Protein AF-A0A0C9QMF9-F1 (afdb_monomer_lite)

Sequence (243 aa):
EKERERLSEDICLDLKIKSSPFNRWWIQPDQTIKVGVHVEVPLVDENIVNTVTLHVKRSENLDPVQKSAYMYLQRSSNSISDSTKPTIDYEFSNNCAGRLRLERCENNFWSVDITVTDDNSGLKRVASQPNGVHSKREFIAGTKNAVHFLYTSTCCYTKVEVTATDVVGNTHSRTIDVTAWDNLSTGEIVAIVLGSLFLLLIIILLILLCIHCIRKRRSADISYSQRYGSRGGPSSRAEGTNF

Foldseek 3Di:
DDDDDDDDPPPPQPWPWDDPPDDDDDADPPDDDDDDTDGDDDQDQAWDKDKDKDWADDPPPDDIDIDIAIDIDHHPPDPQDDPDAKDKDKDKPAFCPPQQDPVRQVVAKIKMKIKIADQGQAWADKAKVVGAKDWPDHDDQRDRDITIIMGMDTSPDQKMWMWTAHPNGHIDIDIGGSNPPDPDDPVRVCCVVVVVVVVVVVVVVVVVVVVVVVVVVVVVPPPPPPPDDDDDDDDDDDDDDDD

pLDDT: mean 75.11, std 19.44, range [29.64, 97.12]

Structure (mmCIF, N/CA/C/O backbone):
data_AF-A0A0C9QMF9-F1
#
_entry.id   AF-A0A0C9QMF9-F1
#
loop_
_atom_site.group_PDB
_atom_site.id
_atom_site.type_symbol
_atom_site.label_atom_id
_atom_site.label_alt_id
_atom_site.label_comp_id
_atom_site.label_asym_id
_atom_site.label_entity_id
_atom_site.label_seq_id
_atom_site.pdbx_PDB_ins_code
_atom_site.Cartn_x
_atom_site.Cartn_y
_atom_site.Cartn_z
_atom_site.occupancy
_atom_site.B_iso_or_equiv
_atom_site.auth_seq_id
_atom_site.auth_comp_id
_atom_site.auth_asym_id
_atom_site.auth_atom_id
_atom_site.pdbx_PDB_model_num
ATOM 1 N N . GLU A 1 1 ? 7.693 31.721 -45.915 1.00 41.06 1 GLU A N 1
ATOM 2 C CA . GLU A 1 1 ? 7.341 30.549 -46.740 1.00 41.06 1 GLU A CA 1
ATOM 3 C C . GLU A 1 1 ? 8.543 29.616 -46.883 1.00 41.06 1 GLU A C 1
ATOM 5 O O . GLU A 1 1 ? 9.315 29.746 -47.819 1.00 41.06 1 GLU A O 1
ATOM 10 N N . LYS A 1 2 ? 8.757 28.739 -45.896 1.00 37.34 2 LYS A N 1
ATOM 11 C CA . LYS A 1 2 ? 9.050 27.316 -46.116 1.00 37.34 2 LYS A CA 1
ATOM 12 C C . LYS A 1 2 ? 9.078 26.608 -44.768 1.00 37.34 2 LYS A C 1
ATOM 14 O O . LYS A 1 2 ? 10.023 26.690 -43.994 1.00 37.34 2 LYS A O 1
ATOM 19 N N . GLU A 1 3 ? 7.934 26.009 -44.507 1.00 36.91 3 GLU A N 1
ATOM 20 C CA . GLU A 1 3 ? 7.682 24.952 -43.549 1.00 36.91 3 GLU A CA 1
ATOM 21 C C . GLU A 1 3 ? 8.562 23.721 -43.853 1.00 36.91 3 GLU A C 1
ATOM 23 O O . GLU A 1 3 ? 8.950 23.501 -45.003 1.00 36.91 3 GLU A O 1
ATOM 28 N N . ARG A 1 4 ? 8.714 22.894 -42.813 1.00 36.56 4 ARG A N 1
ATOM 29 C CA . ARG A 1 4 ? 8.860 21.428 -42.805 1.00 36.56 4 ARG A CA 1
ATOM 30 C C . ARG A 1 4 ? 10.230 20.757 -42.711 1.00 36.56 4 ARG A C 1
ATOM 32 O O . ARG A 1 4 ? 11.045 20.742 -43.625 1.00 36.56 4 ARG A O 1
ATOM 39 N N . GLU A 1 5 ? 10.276 20.021 -41.598 1.00 39.38 5 GLU A N 1
ATOM 40 C CA . GLU A 1 5 ? 10.630 18.605 -41.486 1.00 39.38 5 GLU A CA 1
ATOM 41 C C . GLU A 1 5 ? 12.120 18.279 -41.415 1.00 39.38 5 GLU A C 1
ATOM 43 O O . GLU A 1 5 ? 12.807 18.053 -42.409 1.00 39.38 5 GLU A O 1
ATOM 48 N N . ARG A 1 6 ? 12.582 18.081 -40.176 1.00 32.19 6 ARG A N 1
ATOM 49 C CA . ARG A 1 6 ? 13.458 16.947 -39.900 1.00 32.19 6 ARG A CA 1
ATOM 50 C C . ARG A 1 6 ? 13.181 16.362 -38.514 1.00 32.19 6 ARG A C 1
ATOM 52 O O . ARG A 1 6 ? 13.633 16.883 -37.506 1.00 32.19 6 ARG A O 1
ATOM 59 N N . LEU A 1 7 ? 12.332 15.335 -38.561 1.00 33.34 7 LEU A N 1
ATOM 60 C CA . LEU A 1 7 ? 12.290 14.114 -37.755 1.00 33.34 7 LEU A CA 1
ATOM 61 C C . LEU A 1 7 ? 12.702 14.214 -36.280 1.00 33.34 7 LEU A C 1
ATOM 63 O O . LEU A 1 7 ? 13.880 14.261 -35.947 1.00 33.34 7 LEU A O 1
ATOM 67 N N . SER A 1 8 ? 11.685 14.091 -35.421 1.00 31.75 8 SER A N 1
ATOM 68 C CA . SER A 1 8 ? 11.791 13.355 -34.160 1.00 31.75 8 SER A CA 1
ATOM 69 C C . SER A 1 8 ? 12.426 11.998 -34.469 1.00 31.75 8 SER A C 1
ATOM 71 O O . SER A 1 8 ? 11.825 11.190 -35.180 1.00 31.75 8 SER A O 1
ATOM 73 N N . GLU A 1 9 ? 13.660 11.771 -34.025 1.00 33.47 9 GLU A N 1
ATOM 74 C CA . GLU A 1 9 ? 14.218 10.425 -33.947 1.00 33.47 9 GLU A CA 1
ATOM 75 C C . GLU A 1 9 ? 13.414 9.676 -32.884 1.00 33.47 9 GLU A C 1
ATOM 77 O O . GLU A 1 9 ? 13.704 9.743 -31.692 1.00 33.47 9 GLU A O 1
ATOM 82 N N . ASP A 1 10 ? 12.359 8.988 -33.315 1.00 29.64 10 ASP A N 1
ATOM 83 C CA . ASP A 1 10 ? 11.724 7.970 -32.493 1.00 29.64 10 ASP A CA 1
ATOM 84 C C . ASP A 1 10 ? 12.783 6.895 -32.227 1.00 29.64 10 ASP A C 1
ATOM 86 O O . ASP A 1 10 ? 13.128 6.100 -33.106 1.00 29.64 10 ASP A O 1
ATOM 90 N N . ILE A 1 11 ? 13.342 6.902 -31.014 1.00 33.03 11 ILE A N 1
ATOM 91 C CA . ILE A 1 11 ? 14.247 5.867 -30.518 1.00 33.03 11 ILE A CA 1
ATOM 92 C C . ILE A 1 11 ? 13.460 4.553 -30.521 1.00 33.03 11 ILE A C 1
ATOM 94 O O . ILE A 1 11 ? 12.738 4.221 -29.580 1.00 33.03 11 ILE A O 1
ATOM 98 N N . CYS A 1 12 ? 13.576 3.802 -31.615 1.00 29.92 12 CYS A N 1
ATOM 99 C CA . CYS A 1 12 ? 13.041 2.455 -31.724 1.00 29.92 12 CYS A CA 1
ATOM 100 C C . CYS A 1 12 ? 13.855 1.543 -30.807 1.00 29.92 12 CYS A C 1
ATOM 102 O O . CYS A 1 12 ? 14.927 1.055 -31.161 1.00 29.92 12 CYS A O 1
ATOM 104 N N . LEU A 1 13 ? 13.339 1.324 -29.601 1.00 34.12 13 LEU A N 1
ATOM 105 C CA . LEU A 1 13 ? 13.822 0.282 -28.707 1.00 34.12 13 LEU A CA 1
ATOM 106 C C . LEU A 1 13 ? 13.515 -1.079 -29.342 1.00 34.12 13 LEU A C 1
ATOM 108 O O . LEU A 1 13 ? 12.370 -1.530 -29.343 1.00 34.12 13 LEU A O 1
ATOM 112 N N . ASP A 1 14 ? 14.545 -1.724 -29.889 1.00 33.81 14 ASP A N 1
ATOM 113 C CA . ASP A 1 14 ? 14.453 -3.071 -30.455 1.00 33.81 14 ASP A CA 1
ATOM 114 C C . ASP A 1 14 ? 14.332 -4.099 -29.314 1.00 33.81 14 ASP A C 1
ATOM 116 O O . ASP A 1 14 ? 15.307 -4.645 -28.794 1.00 33.81 14 ASP A O 1
ATOM 120 N N . LEU A 1 15 ? 13.100 -4.302 -28.845 1.00 35.62 15 LEU A N 1
ATOM 121 C CA . LEU A 1 15 ? 12.759 -5.251 -27.789 1.00 35.62 15 LEU A CA 1
ATOM 122 C C . LEU A 1 15 ? 12.806 -6.681 -28.342 1.00 35.62 15 LEU A C 1
ATOM 124 O O . LEU A 1 15 ? 11.811 -7.216 -28.836 1.00 35.62 15 LEU A O 1
ATOM 128 N N . LYS A 1 16 ? 13.956 -7.347 -28.214 1.00 34.66 16 LYS A N 1
ATOM 129 C CA . LYS A 1 16 ? 14.078 -8.776 -28.538 1.00 34.66 16 LYS A CA 1
ATOM 130 C C . LYS A 1 16 ? 13.426 -9.642 -27.464 1.00 34.66 16 LYS A C 1
ATOM 132 O O . LYS A 1 16 ? 14.061 -10.088 -26.512 1.00 34.66 16 LYS A O 1
ATOM 137 N N . ILE A 1 17 ? 12.142 -9.935 -27.650 1.00 39.78 17 ILE A N 1
ATOM 138 C CA . ILE A 1 17 ? 11.412 -10.899 -26.824 1.00 39.78 17 ILE A CA 1
ATOM 139 C C . ILE A 1 17 ? 11.848 -12.318 -27.219 1.00 39.78 17 ILE A C 1
ATOM 141 O O . ILE A 1 17 ? 11.353 -12.897 -28.186 1.00 39.78 17 ILE A O 1
ATOM 145 N N . LYS A 1 18 ? 12.767 -12.920 -26.456 1.00 39.72 18 LYS A N 1
ATOM 146 C CA . LYS A 1 18 ? 13.049 -14.363 -26.550 1.00 39.72 18 LYS A CA 1
ATOM 147 C C . LYS A 1 18 ? 11.958 -15.143 -25.817 1.00 39.72 18 LYS A C 1
ATOM 149 O O . LYS A 1 18 ? 12.080 -15.427 -24.630 1.00 39.72 18 LYS A O 1
ATOM 154 N N . SER A 1 19 ? 10.892 -15.509 -26.524 1.00 44.94 19 SER A N 1
ATOM 155 C CA . SER A 1 19 ? 10.015 -16.595 -26.068 1.00 44.94 19 SER A CA 1
ATOM 156 C C . SER A 1 19 ? 10.595 -17.933 -26.535 1.00 44.94 19 SER A C 1
ATOM 158 O O . SER A 1 19 ? 11.040 -18.039 -27.679 1.00 44.94 19 SER A O 1
ATOM 160 N N . SER A 1 20 ? 10.635 -18.942 -25.659 1.00 45.62 20 SER A N 1
ATOM 161 C CA . SER A 1 20 ? 11.026 -20.299 -26.061 1.00 45.62 20 SER A CA 1
ATOM 162 C C . SER A 1 20 ? 10.079 -20.780 -27.175 1.00 45.62 20 SER A C 1
ATOM 164 O O . SER A 1 20 ? 8.865 -20.778 -26.950 1.00 45.62 20 SER A O 1
ATOM 166 N N . PRO A 1 21 ? 10.580 -21.181 -28.358 1.00 44.09 21 PRO A N 1
ATOM 167 C CA . PRO A 1 21 ? 9.758 -21.343 -29.560 1.00 44.09 21 PRO A CA 1
ATOM 168 C C . PRO A 1 21 ? 8.750 -22.511 -29.552 1.00 44.09 21 PRO A C 1
ATOM 170 O O . PRO A 1 21 ? 8.128 -22.759 -30.580 1.00 44.09 21 PRO A O 1
ATOM 173 N N . PHE A 1 22 ? 8.536 -23.226 -28.437 1.00 42.91 2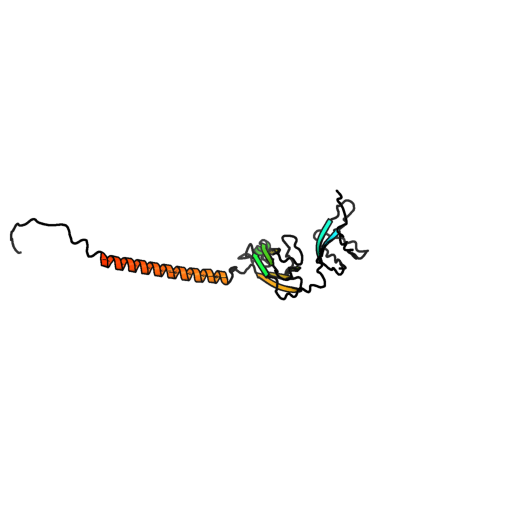2 PHE A N 1
ATOM 174 C CA . PHE A 1 22 ? 7.809 -24.507 -28.469 1.00 42.91 22 PHE A CA 1
ATOM 175 C C . PHE A 1 22 ? 6.763 -24.784 -27.380 1.00 42.91 22 PHE A C 1
ATOM 177 O O . PHE A 1 22 ? 6.203 -25.878 -27.375 1.00 42.91 22 PHE A O 1
ATOM 184 N N . ASN A 1 23 ? 6.393 -23.833 -26.518 1.00 52.09 23 ASN A N 1
ATOM 185 C CA . ASN A 1 23 ? 5.366 -24.116 -25.504 1.00 52.09 23 ASN A CA 1
ATOM 186 C C . ASN A 1 23 ? 4.000 -23.534 -25.892 1.00 52.09 23 ASN A C 1
ATOM 188 O O . ASN A 1 23 ? 3.725 -22.354 -25.682 1.00 52.09 23 ASN A O 1
ATOM 192 N N . ARG A 1 24 ? 3.117 -24.386 -26.434 1.00 58.69 24 ARG A N 1
ATOM 193 C CA . ARG A 1 24 ? 1.669 -24.132 -26.432 1.00 58.69 24 ARG A CA 1
ATOM 194 C C . ARG A 1 24 ? 1.145 -24.388 -25.021 1.00 58.69 24 ARG A C 1
ATOM 196 O O . ARG A 1 24 ? 1.248 -25.504 -24.521 1.00 58.69 24 ARG A O 1
ATOM 203 N N . TRP A 1 25 ? 0.595 -23.356 -24.393 1.00 62.97 25 TRP A N 1
ATOM 204 C CA . TRP A 1 25 ? 0.030 -23.444 -23.049 1.00 62.97 25 TRP A CA 1
ATOM 205 C C . TRP A 1 25 ? -1.487 -23.596 -23.135 1.00 62.97 25 TRP A C 1
ATOM 207 O O . TRP A 1 25 ? -2.160 -22.769 -23.749 1.00 62.97 25 TRP A O 1
ATOM 217 N N . TRP A 1 26 ? -2.017 -24.642 -22.506 1.00 66.44 26 TRP A N 1
ATOM 218 C CA . TRP A 1 26 ? -3.452 -24.800 -22.286 1.00 66.44 26 TRP A CA 1
ATOM 219 C C . TRP A 1 26 ? -3.782 -24.240 -20.904 1.00 66.44 26 TRP A C 1
ATOM 221 O O . TRP A 1 26 ? -3.332 -24.781 -19.898 1.00 66.44 26 TRP A O 1
ATOM 231 N N . ILE A 1 27 ? -4.516 -23.128 -20.868 1.00 68.94 27 ILE A N 1
ATOM 232 C CA . ILE A 1 27 ? -4.949 -22.459 -19.635 1.00 68.94 27 ILE A CA 1
ATOM 233 C C . ILE A 1 27 ? -6.400 -22.860 -19.382 1.00 68.94 27 ILE A C 1
ATOM 235 O O . ILE A 1 27 ? -7.257 -22.617 -20.232 1.00 68.94 27 ILE A O 1
ATOM 239 N N . GLN A 1 28 ? -6.679 -23.485 -18.240 1.00 72.75 28 GLN A N 1
ATOM 240 C CA . GLN A 1 28 ? -8.052 -23.789 -17.825 1.00 72.75 28 GLN A CA 1
ATOM 241 C C . GLN A 1 28 ? -8.765 -22.525 -17.304 1.00 72.75 28 GLN A C 1
ATOM 243 O O . GLN A 1 28 ? -8.091 -21.552 -16.951 1.00 72.75 28 GLN A O 1
ATOM 248 N N . PRO A 1 29 ? -10.112 -22.508 -17.225 1.00 68.00 29 PRO A N 1
ATOM 249 C CA . PRO A 1 29 ? -10.829 -21.451 -16.512 1.00 68.00 29 PRO A CA 1
ATOM 250 C C . PRO A 1 29 ? -10.237 -21.237 -15.110 1.00 68.00 29 PRO A C 1
ATOM 252 O O . PRO A 1 29 ? -9.874 -22.201 -14.439 1.00 68.00 29 PRO A O 1
ATOM 255 N N . ASP A 1 30 ? -10.079 -19.973 -14.717 1.00 65.25 30 ASP A N 1
ATOM 256 C CA . ASP A 1 30 ? -9.508 -19.521 -13.435 1.00 65.25 30 ASP A CA 1
ATOM 257 C C . ASP A 1 30 ? -8.020 -19.836 -13.189 1.00 65.25 30 ASP A C 1
ATOM 259 O O . ASP A 1 30 ? -7.478 -19.524 -12.125 1.00 65.25 30 ASP A O 1
ATOM 263 N N . GLN A 1 31 ? -7.303 -20.375 -14.180 1.00 61.22 31 GLN A N 1
ATOM 264 C CA . GLN A 1 31 ? -5.850 -20.509 -14.097 1.00 61.22 31 GLN A CA 1
ATOM 265 C C . GLN A 1 31 ? -5.119 -19.239 -14.538 1.00 61.22 31 GLN A C 1
ATOM 267 O O . GLN A 1 31 ? -5.439 -18.604 -15.542 1.00 61.22 31 GLN A O 1
ATOM 272 N N . THR A 1 32 ? -4.050 -18.917 -13.810 1.00 66.06 32 THR A N 1
ATOM 273 C CA . THR A 1 32 ? -3.094 -17.867 -14.172 1.00 66.06 32 THR A CA 1
ATOM 274 C C . THR A 1 32 ? -1.736 -18.483 -14.494 1.00 66.06 32 THR A C 1
ATOM 276 O O . THR A 1 32 ? -1.228 -19.327 -13.759 1.00 66.06 32 THR A O 1
ATOM 279 N N . ILE A 1 33 ? -1.127 -18.049 -15.602 1.00 66.50 33 ILE A N 1
ATOM 280 C CA . ILE A 1 33 ? 0.235 -18.437 -15.989 1.00 66.50 33 ILE A CA 1
ATOM 281 C C . ILE A 1 33 ? 1.150 -17.223 -15.870 1.00 66.50 33 ILE A C 1
ATOM 283 O O . ILE A 1 33 ? 0.819 -16.128 -16.324 1.00 66.50 33 ILE A O 1
ATOM 287 N N . LYS A 1 34 ? 2.330 -17.426 -15.277 1.00 64.62 34 LYS A N 1
ATOM 288 C CA . LYS A 1 34 ? 3.393 -16.420 -15.239 1.00 64.62 34 LYS A CA 1
ATOM 289 C C . LYS A 1 34 ? 4.248 -16.549 -16.495 1.00 64.62 34 LYS A C 1
ATOM 291 O O . LYS A 1 34 ? 4.920 -17.560 -16.681 1.00 64.62 34 LYS A O 1
ATOM 296 N N . VAL A 1 35 ? 4.234 -15.521 -17.338 1.00 68.69 35 VAL A N 1
ATOM 297 C CA . VAL A 1 35 ? 5.094 -15.441 -18.524 1.00 68.69 35 VAL A CA 1
ATOM 298 C C . VAL A 1 35 ? 6.329 -14.621 -18.168 1.00 68.69 35 VAL A C 1
ATOM 300 O O . VAL A 1 35 ? 6.224 -13.436 -17.859 1.00 68.69 35 VAL A O 1
ATOM 303 N N . GLY A 1 36 ? 7.499 -15.261 -18.179 1.00 58.75 36 GLY A N 1
ATOM 304 C CA . GLY A 1 36 ? 8.777 -14.567 -18.041 1.00 58.75 36 GLY A CA 1
ATOM 305 C C . GLY A 1 36 ? 9.155 -13.897 -19.358 1.00 58.75 36 GLY A C 1
ATOM 306 O O . GLY A 1 36 ? 9.217 -14.565 -20.387 1.00 58.75 36 GLY A O 1
ATOM 307 N N . VAL A 1 37 ? 9.410 -12.590 -19.326 1.00 66.88 37 VAL A N 1
ATOM 308 C CA . VAL A 1 37 ? 9.890 -11.824 -20.481 1.00 66.88 37 VAL A CA 1
ATOM 309 C C . VAL A 1 37 ? 11.297 -11.338 -20.163 1.00 66.88 37 VAL A C 1
ATOM 311 O O . VAL A 1 37 ? 11.505 -10.671 -19.151 1.00 66.88 37 VAL A O 1
ATOM 314 N N . HIS A 1 38 ? 12.263 -11.690 -21.010 1.00 63.66 38 HIS A N 1
ATOM 315 C CA . HIS A 1 38 ? 13.601 -11.116 -20.940 1.00 63.66 38 HIS A CA 1
ATOM 316 C C . HIS A 1 38 ? 13.632 -9.860 -21.803 1.00 63.66 38 HIS A C 1
ATOM 318 O O . HIS A 1 38 ? 13.306 -9.924 -22.989 1.00 63.66 38 HIS A O 1
ATOM 324 N N . VAL A 1 39 ? 14.013 -8.735 -21.206 1.00 66.94 39 VAL A N 1
ATOM 325 C CA . VAL A 1 39 ? 14.113 -7.452 -21.897 1.00 66.94 39 VAL A CA 1
ATOM 326 C C . VAL A 1 39 ? 15.572 -7.020 -21.909 1.00 66.94 39 VAL A C 1
ATOM 328 O O . VAL A 1 39 ? 16.173 -6.840 -20.853 1.00 66.94 39 VAL A O 1
ATOM 331 N N . GLU A 1 40 ? 16.145 -6.888 -23.104 1.00 68.69 40 GLU A N 1
ATOM 332 C CA . GLU A 1 40 ? 17.474 -6.302 -23.290 1.00 68.69 40 GLU A CA 1
ATOM 333 C C . GLU A 1 40 ? 17.339 -4.779 -23.341 1.00 68.69 40 GLU A C 1
ATOM 335 O O . GLU A 1 40 ? 16.543 -4.236 -24.106 1.00 68.69 40 GLU A O 1
ATOM 340 N N . VAL A 1 41 ? 18.090 -4.099 -22.476 1.00 67.75 41 VAL A N 1
ATOM 341 C CA . VAL A 1 41 ? 18.000 -2.654 -22.277 1.00 67.75 41 VAL A CA 1
ATOM 342 C C . VAL A 1 41 ? 19.263 -1.996 -22.821 1.00 67.75 41 VAL A C 1
ATOM 344 O O . VAL A 1 41 ? 20.344 -2.301 -22.310 1.00 67.75 41 VAL A O 1
ATOM 347 N N . PRO A 1 42 ? 19.172 -1.109 -23.827 1.00 70.00 42 PRO A N 1
ATOM 348 C CA . PRO A 1 42 ? 20.335 -0.362 -24.276 1.00 70.00 42 PRO A CA 1
ATOM 349 C C . PRO A 1 42 ? 20.736 0.692 -23.241 1.00 70.00 42 PRO A C 1
ATOM 351 O O . PRO A 1 42 ? 19.910 1.197 -22.478 1.00 70.00 42 PRO A O 1
ATOM 354 N N . LEU A 1 43 ? 22.020 1.047 -23.245 1.00 68.12 43 LEU A N 1
ATOM 355 C CA . LEU A 1 43 ? 22.494 2.247 -22.564 1.00 68.12 43 LEU A CA 1
ATOM 356 C C . LEU A 1 43 ? 21.800 3.455 -23.197 1.00 68.12 43 LEU A C 1
ATOM 358 O O . LEU A 1 43 ? 21.876 3.648 -24.408 1.00 68.12 43 LEU A O 1
ATOM 362 N N . VAL A 1 44 ? 21.107 4.234 -22.374 1.00 68.31 44 VAL A N 1
ATOM 363 C CA . VAL A 1 44 ? 20.404 5.445 -22.797 1.00 68.31 44 VAL A CA 1
ATOM 364 C C . VAL A 1 44 ? 21.041 6.676 -22.173 1.00 68.31 44 VAL A C 1
ATOM 366 O O . VAL A 1 44 ? 21.385 6.687 -20.987 1.00 68.31 44 VAL A O 1
ATOM 369 N N . ASP A 1 45 ? 21.179 7.713 -22.997 1.00 67.62 45 ASP A N 1
ATOM 370 C CA . ASP A 1 45 ? 21.733 9.015 -22.618 1.00 67.62 45 ASP A CA 1
ATOM 371 C C . ASP A 1 45 ? 20.692 9.938 -21.973 1.00 67.62 45 ASP A C 1
ATOM 373 O O . ASP A 1 45 ? 21.040 10.956 -21.379 1.00 67.62 45 ASP A O 1
ATOM 377 N N . GLU A 1 46 ? 19.413 9.577 -22.023 1.00 67.69 46 GLU A N 1
ATOM 378 C CA . GLU A 1 46 ? 18.314 10.316 -21.406 1.00 67.69 46 GLU A CA 1
ATOM 379 C C . GLU A 1 46 ? 17.335 9.356 -20.729 1.00 67.69 46 GLU A C 1
ATOM 381 O O . GLU A 1 46 ? 17.381 8.142 -20.932 1.00 67.69 46 GLU A O 1
ATOM 386 N N . ASN A 1 47 ? 16.458 9.896 -19.882 1.00 65.25 47 ASN A N 1
ATOM 387 C CA . ASN A 1 47 ? 15.406 9.093 -19.277 1.00 65.25 47 ASN A CA 1
ATOM 388 C C . ASN A 1 47 ? 14.334 8.812 -20.332 1.00 65.25 47 ASN A C 1
ATOM 390 O O . ASN A 1 47 ? 13.666 9.739 -20.788 1.00 65.25 47 ASN A O 1
ATOM 394 N N . ILE A 1 48 ? 14.156 7.544 -20.697 1.00 68.12 48 ILE A N 1
ATOM 395 C CA . ILE A 1 48 ? 13.201 7.132 -21.728 1.00 68.12 48 ILE A CA 1
ATOM 396 C C . ILE A 1 48 ? 12.042 6.384 -21.087 1.00 68.12 48 ILE A C 1
ATOM 398 O O . ILE A 1 48 ? 12.229 5.493 -20.258 1.00 68.12 48 ILE A O 1
ATOM 402 N N . VAL A 1 49 ? 10.836 6.732 -21.520 1.00 68.12 49 VAL A N 1
ATOM 403 C CA . VAL A 1 49 ? 9.615 5.989 -21.228 1.00 68.12 49 VAL A CA 1
ATOM 404 C C . VAL A 1 49 ? 9.273 5.148 -22.442 1.00 68.12 49 VAL A C 1
ATOM 406 O O . VAL A 1 49 ? 9.120 5.679 -23.536 1.00 68.12 49 VAL A O 1
ATOM 409 N N . ASN A 1 50 ? 9.123 3.845 -22.251 1.00 69.38 50 ASN A N 1
ATOM 410 C CA . ASN A 1 50 ? 8.621 2.948 -23.278 1.00 69.38 50 ASN A CA 1
ATOM 411 C C . ASN A 1 50 ? 7.480 2.087 -22.730 1.00 69.38 50 ASN A C 1
ATOM 413 O O . ASN A 1 50 ? 7.221 2.048 -21.528 1.00 69.38 50 ASN A O 1
ATOM 417 N N . THR A 1 51 ? 6.793 1.372 -23.608 1.00 71.44 51 THR A N 1
ATOM 418 C CA . THR A 1 51 ? 5.724 0.449 -23.255 1.00 71.44 51 THR A CA 1
ATOM 419 C C . THR A 1 51 ? 6.052 -0.931 -23.800 1.00 71.44 51 THR A C 1
ATOM 421 O O . THR A 1 51 ? 6.251 -1.123 -24.996 1.00 71.44 51 THR A O 1
ATOM 424 N N . VAL A 1 52 ? 6.078 -1.920 -22.913 1.00 74.31 52 VAL A N 1
ATOM 425 C CA . VAL A 1 52 ? 6.168 -3.331 -23.276 1.00 74.31 52 VAL A CA 1
ATOM 426 C C . VAL A 1 52 ? 4.752 -3.879 -23.358 1.00 74.31 52 VAL A C 1
ATOM 428 O O . VAL A 1 52 ? 4.039 -3.908 -22.356 1.00 74.31 52 VAL A O 1
ATOM 431 N N . THR A 1 53 ? 4.341 -4.329 -24.542 1.00 71.69 53 THR A N 1
ATOM 432 C CA . THR A 1 53 ? 3.013 -4.914 -24.761 1.00 71.69 53 THR A CA 1
ATOM 433 C C . THR A 1 53 ? 3.124 -6.408 -25.032 1.00 71.69 53 THR A C 1
ATOM 435 O O . THR A 1 53 ? 3.746 -6.843 -25.998 1.00 71.69 53 THR A O 1
ATOM 438 N N . LEU A 1 54 ? 2.501 -7.208 -24.169 1.00 74.00 54 LEU A N 1
ATOM 439 C CA . LEU A 1 54 ? 2.316 -8.636 -24.369 1.00 74.00 54 LEU A CA 1
ATOM 440 C C . LEU A 1 54 ? 1.061 -8.863 -25.212 1.00 74.00 54 LEU A C 1
ATOM 442 O O . LEU A 1 54 ? -0.040 -8.530 -24.778 1.00 74.00 54 LEU A O 1
ATOM 446 N N . HIS A 1 55 ? 1.225 -9.486 -26.377 1.00 73.75 55 HIS A N 1
ATOM 447 C CA . HIS A 1 55 ? 0.118 -9.925 -27.223 1.00 73.75 55 HIS A CA 1
ATOM 448 C C . HIS A 1 55 ? -0.110 -11.430 -27.064 1.00 73.75 55 HIS A C 1
ATOM 450 O O . HIS A 1 55 ? 0.776 -12.241 -27.338 1.00 73.75 55 HIS A O 1
ATOM 456 N N . VAL A 1 56 ? -1.319 -11.809 -26.660 1.00 73.88 56 VAL A N 1
ATOM 457 C CA . VAL A 1 56 ? -1.764 -13.199 -26.553 1.00 73.88 56 VAL A CA 1
ATOM 458 C C . VAL A 1 56 ? -2.671 -13.503 -27.738 1.00 73.88 56 VAL A C 1
ATOM 460 O O . VAL A 1 56 ? -3.812 -13.042 -27.807 1.00 73.88 56 VAL A O 1
ATOM 463 N N . LYS A 1 57 ? -2.154 -14.289 -28.686 1.00 70.50 57 LYS A N 1
ATOM 464 C CA . LYS A 1 57 ? -2.952 -14.827 -29.792 1.00 70.50 57 LYS A CA 1
ATOM 465 C C . LYS A 1 57 ? -3.845 -15.950 -29.271 1.00 70.50 57 LYS A C 1
ATOM 467 O O . LYS A 1 57 ? -3.371 -16.851 -28.580 1.00 70.50 57 LYS A O 1
ATOM 472 N N . ARG A 1 58 ? -5.130 -15.884 -29.601 1.00 69.38 58 ARG A N 1
ATOM 473 C CA . ARG A 1 58 ? -6.145 -16.870 -29.214 1.00 69.38 58 ARG A CA 1
ATOM 474 C C . ARG A 1 58 ? -6.459 -17.797 -30.397 1.00 69.38 58 ARG A C 1
ATOM 476 O O . ARG A 1 58 ? -5.935 -17.585 -31.487 1.00 69.38 58 ARG A O 1
ATOM 483 N N . SER A 1 59 ? -7.260 -18.842 -30.165 1.00 73.56 59 SER A N 1
ATOM 484 C CA . SER A 1 59 ? -7.734 -19.750 -31.225 1.00 73.56 59 SER A CA 1
ATOM 485 C C . SER A 1 59 ? -8.348 -18.974 -32.393 1.00 73.56 59 SER A C 1
ATOM 487 O O . SER A 1 59 ? -8.855 -17.868 -32.198 1.00 73.56 59 SER A O 1
ATOM 489 N N . GLU A 1 60 ? -8.324 -19.577 -33.583 1.00 64.50 60 GLU A N 1
ATOM 490 C CA . GLU A 1 60 ? -8.915 -19.017 -34.801 1.00 64.50 60 GLU A CA 1
ATOM 491 C C . GLU A 1 60 ? -10.332 -18.481 -34.510 1.00 64.50 60 GLU A C 1
ATOM 493 O O . GLU A 1 60 ? -11.164 -19.202 -33.956 1.00 64.50 60 GLU A O 1
ATOM 498 N N . ASN A 1 61 ? -10.570 -17.206 -34.853 1.00 67.19 61 ASN A N 1
ATOM 499 C CA . ASN A 1 61 ? -11.802 -16.412 -34.662 1.00 67.19 61 ASN A CA 1
ATOM 500 C C . ASN A 1 61 ? -11.996 -15.662 -33.330 1.00 67.19 61 ASN A C 1
ATOM 502 O O . ASN A 1 61 ? -13.078 -15.127 -33.100 1.00 67.19 61 ASN A O 1
ATOM 506 N N . LEU A 1 62 ? -10.989 -15.575 -32.459 1.00 71.06 62 LEU A N 1
ATOM 507 C CA . LEU A 1 62 ? -11.056 -14.717 -31.269 1.00 71.06 62 LEU A CA 1
ATOM 508 C C . LEU A 1 62 ? -10.021 -13.594 -31.339 1.00 71.06 62 LEU A C 1
ATOM 510 O O . LEU A 1 62 ? -8.863 -13.834 -31.689 1.00 71.06 62 LEU A O 1
ATOM 514 N N . ASP A 1 63 ? -10.435 -12.385 -30.953 1.00 77.50 63 ASP A N 1
ATOM 515 C CA . ASP A 1 63 ? -9.553 -11.221 -30.936 1.00 77.50 63 ASP A CA 1
ATOM 516 C C . ASP A 1 63 ? -8.339 -11.450 -30.021 1.00 77.50 63 ASP A C 1
ATOM 518 O O . ASP A 1 63 ? -8.459 -12.064 -28.947 1.00 77.50 63 ASP A O 1
ATOM 522 N N . PRO A 1 64 ? -7.150 -10.969 -30.426 1.00 73.19 64 PRO A N 1
ATOM 523 C CA . PRO A 1 64 ? -5.966 -11.040 -29.592 1.00 73.19 64 PRO A CA 1
ATOM 524 C C . PRO A 1 64 ? -6.171 -10.207 -28.326 1.00 73.19 64 PRO A C 1
ATOM 526 O O . PRO A 1 64 ? -6.639 -9.071 -28.368 1.00 73.19 64 PRO A O 1
ATOM 529 N N . VAL A 1 65 ? -5.771 -10.763 -27.185 1.00 74.50 65 VAL A N 1
ATOM 530 C CA . VAL A 1 65 ? -5.765 -10.027 -25.918 1.00 74.50 65 VAL A CA 1
ATOM 531 C C . VAL A 1 65 ? -4.389 -9.408 -25.746 1.00 74.50 65 VAL A C 1
ATOM 533 O O . VAL A 1 65 ? -3.379 -10.089 -25.916 1.00 74.50 65 VAL A O 1
ATOM 536 N N . GLN A 1 66 ? -4.340 -8.127 -25.395 1.00 76.88 66 GLN A N 1
ATOM 537 C CA . GLN A 1 66 ? -3.087 -7.427 -25.140 1.00 76.88 66 GLN A CA 1
ATOM 538 C C . GLN A 1 66 ? -3.018 -6.909 -23.709 1.00 76.88 66 GLN A C 1
ATOM 540 O O . GLN A 1 66 ? -4.024 -6.485 -23.136 1.00 76.88 66 GLN A O 1
ATOM 545 N N . LYS A 1 67 ? -1.819 -6.939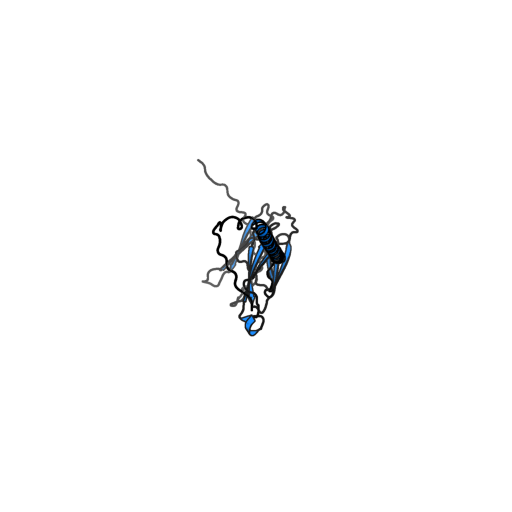 -23.133 1.00 72.69 67 LYS A N 1
ATOM 546 C CA . LYS A 1 67 ? -1.530 -6.316 -21.844 1.00 72.69 67 LYS A CA 1
ATOM 547 C C . LYS A 1 67 ? -0.240 -5.522 -21.951 1.00 72.69 67 LYS A C 1
ATOM 549 O O . LYS A 1 67 ? 0.801 -6.084 -22.275 1.00 72.69 67 LYS A O 1
ATOM 554 N N . SER A 1 68 ? -0.321 -4.232 -21.666 1.00 70.94 68 SER A N 1
ATOM 555 C CA . SER A 1 68 ? 0.813 -3.316 -21.717 1.00 70.94 68 SER A CA 1
ATOM 556 C C . SER A 1 68 ? 1.335 -3.011 -20.317 1.00 70.94 68 SER A C 1
ATOM 558 O O . SER A 1 68 ? 0.579 -3.018 -19.346 1.00 70.94 68 SER A O 1
ATOM 560 N N . ALA A 1 69 ? 2.634 -2.760 -20.217 1.00 68.69 69 ALA A N 1
ATOM 561 C CA . ALA A 1 69 ? 3.306 -2.272 -19.025 1.00 68.69 69 ALA A CA 1
ATOM 562 C C . ALA A 1 69 ? 4.301 -1.184 -19.428 1.00 68.69 69 ALA A C 1
ATOM 564 O O . ALA A 1 69 ? 5.012 -1.327 -20.421 1.00 68.69 69 ALA A O 1
ATOM 565 N N . TYR A 1 70 ? 4.367 -0.098 -18.665 1.00 70.69 70 TYR A N 1
ATOM 566 C CA . TYR A 1 70 ? 5.369 0.935 -18.898 1.00 70.69 70 TYR A CA 1
ATOM 567 C C . TYR A 1 70 ? 6.743 0.490 -18.387 1.00 70.69 70 TYR A C 1
ATOM 569 O O . TYR A 1 70 ? 6.862 -0.140 -17.335 1.00 70.69 70 TYR A O 1
ATOM 577 N N . MET A 1 71 ? 7.780 0.852 -19.129 1.00 69.31 71 MET A N 1
ATOM 578 C CA . MET A 1 71 ? 9.177 0.583 -18.846 1.00 69.31 71 MET A CA 1
ATOM 579 C C . MET A 1 71 ? 9.947 1.896 -18.876 1.00 69.31 71 MET A C 1
ATOM 581 O O . MET A 1 71 ? 9.973 2.582 -19.893 1.00 69.31 71 MET A O 1
ATOM 585 N N . TYR A 1 72 ? 10.579 2.229 -17.757 1.00 68.88 72 TYR A N 1
ATOM 586 C CA . TYR A 1 72 ? 11.353 3.454 -17.602 1.00 68.88 72 TYR A CA 1
ATOM 587 C C . TYR A 1 72 ? 12.827 3.096 -17.604 1.00 68.88 72 TYR A C 1
ATOM 589 O O . TYR A 1 72 ? 13.286 2.318 -16.766 1.00 68.88 72 TYR A O 1
ATOM 597 N N . LEU A 1 73 ? 13.550 3.642 -18.572 1.00 72.19 73 LEU A N 1
ATOM 598 C CA . LEU A 1 73 ? 14.990 3.518 -18.669 1.00 72.19 73 LEU A CA 1
ATOM 599 C C . LEU A 1 73 ? 15.609 4.792 -18.131 1.00 72.19 73 LEU A C 1
ATOM 601 O O . LEU A 1 73 ? 15.291 5.884 -18.593 1.00 72.19 73 LEU A O 1
ATOM 605 N N . GLN A 1 74 ? 16.474 4.645 -17.138 1.00 67.00 74 GLN A N 1
ATOM 606 C CA . GLN A 1 74 ? 17.156 5.769 -16.528 1.00 67.00 74 GLN A CA 1
ATOM 607 C C . GLN A 1 74 ? 18.566 5.902 -17.098 1.00 67.00 74 GLN A C 1
ATOM 609 O O . GLN A 1 74 ? 19.260 4.900 -17.289 1.00 67.00 74 GLN A O 1
ATOM 614 N N . ARG A 1 75 ? 18.998 7.147 -17.332 1.00 69.50 75 ARG A N 1
ATOM 615 C CA . ARG A 1 75 ? 20.355 7.445 -17.796 1.00 69.50 75 ARG A CA 1
ATOM 616 C C . ARG A 1 75 ? 21.398 6.861 -16.840 1.00 69.50 75 ARG A C 1
ATOM 618 O O . ARG A 1 75 ? 21.396 7.165 -15.648 1.00 69.50 75 ARG A O 1
ATOM 625 N N . SER A 1 76 ? 22.356 6.114 -17.390 1.00 60.62 76 SER A N 1
ATOM 626 C CA . SER A 1 76 ? 23.408 5.424 -16.625 1.00 60.62 76 SER A CA 1
ATOM 627 C C . SER A 1 76 ? 24.306 6.351 -15.788 1.00 60.62 76 SER A C 1
ATOM 629 O O . SER A 1 76 ? 24.943 5.876 -14.852 1.00 60.62 76 SER A O 1
ATOM 631 N N . SER A 1 77 ? 24.403 7.645 -16.114 1.00 58.03 77 SER A N 1
ATOM 632 C CA . SER A 1 77 ? 25.288 8.598 -15.423 1.00 58.03 77 SER A CA 1
ATOM 633 C C . SER A 1 77 ? 24.639 9.333 -14.245 1.00 58.03 77 SER A C 1
ATOM 635 O O . SER A 1 77 ? 25.336 10.052 -13.536 1.00 58.03 77 SER A O 1
ATOM 637 N N . ASN A 1 78 ? 23.331 9.167 -14.022 1.00 58.84 78 ASN A N 1
ATOM 638 C CA . ASN A 1 78 ? 22.642 9.711 -12.854 1.00 58.84 78 ASN A CA 1
ATOM 639 C C . ASN A 1 78 ? 22.462 8.598 -11.822 1.00 58.84 78 ASN A C 1
ATOM 641 O O . ASN A 1 78 ? 21.376 8.037 -11.686 1.00 58.84 78 ASN A O 1
ATOM 645 N N . SER A 1 79 ? 23.522 8.274 -11.078 1.00 60.88 79 SER A N 1
ATOM 646 C CA . SER A 1 79 ? 23.353 7.513 -9.842 1.00 60.88 79 SER A CA 1
ATOM 647 C C . SER A 1 79 ? 22.583 8.395 -8.858 1.00 60.88 79 SER A C 1
ATOM 649 O O . SER A 1 79 ? 23.165 9.270 -8.215 1.00 60.88 79 SER A O 1
ATOM 651 N N . ILE A 1 80 ? 21.265 8.218 -8.779 1.00 69.69 80 ILE A N 1
ATOM 652 C CA . ILE A 1 80 ? 20.476 8.826 -7.709 1.00 69.69 80 ILE A CA 1
ATOM 653 C C . ILE A 1 80 ? 20.928 8.149 -6.417 1.00 69.69 80 ILE A C 1
ATOM 655 O O . ILE A 1 80 ? 20.721 6.953 -6.234 1.00 69.69 80 ILE A O 1
ATOM 659 N N . SER A 1 81 ? 21.600 8.900 -5.547 1.00 78.19 81 SER A N 1
ATOM 660 C CA . SER A 1 81 ? 21.878 8.456 -4.186 1.00 78.19 81 SER A CA 1
ATOM 661 C C . SER A 1 81 ? 20.691 8.841 -3.317 1.00 78.19 81 SER A C 1
ATOM 663 O O . SER A 1 81 ? 20.472 10.025 -3.057 1.00 78.19 81 SER A O 1
ATOM 665 N N . ASP A 1 82 ? 19.934 7.850 -2.879 1.00 82.00 82 ASP A N 1
ATOM 666 C CA . ASP A 1 82 ? 18.815 8.034 -1.969 1.00 82.00 82 ASP A CA 1
ATOM 667 C C . ASP A 1 82 ? 18.864 6.937 -0.906 1.00 82.00 82 ASP A C 1
ATOM 669 O O . ASP A 1 82 ? 19.096 5.767 -1.207 1.00 82.00 82 ASP A O 1
ATOM 673 N N . SER A 1 83 ? 18.711 7.331 0.352 1.00 87.50 83 SER A N 1
ATOM 674 C CA . SER A 1 83 ? 18.663 6.441 1.517 1.00 87.50 83 SER A CA 1
ATOM 675 C C . SER A 1 83 ? 17.326 6.533 2.254 1.00 87.50 83 SER A C 1
ATOM 677 O O . SER A 1 83 ? 17.126 5.877 3.282 1.00 87.50 83 SER A O 1
ATOM 679 N N . THR A 1 84 ? 16.414 7.363 1.749 1.00 91.94 84 THR A N 1
ATOM 680 C CA . THR A 1 84 ? 15.096 7.578 2.326 1.00 91.94 84 THR A CA 1
ATOM 681 C C . THR A 1 84 ? 14.184 6.445 1.895 1.00 91.94 84 THR A C 1
ATOM 683 O O . THR A 1 84 ? 14.181 6.017 0.749 1.00 91.94 84 THR A O 1
ATOM 686 N N . LYS A 1 85 ? 13.406 5.920 2.837 1.00 94.31 85 LYS A N 1
ATOM 687 C CA . LYS A 1 85 ? 12.474 4.832 2.554 1.00 94.31 85 LYS A CA 1
ATOM 688 C C . LYS A 1 85 ? 11.128 5.396 2.082 1.00 94.31 85 LYS A C 1
ATOM 690 O O . LYS A 1 85 ? 10.708 6.422 2.622 1.00 94.31 85 LYS A O 1
ATOM 695 N N . PRO A 1 86 ? 10.406 4.694 1.189 1.00 95.62 86 PRO A N 1
ATOM 696 C CA . PRO A 1 86 ? 9.044 5.063 0.826 1.00 95.62 86 PRO A CA 1
ATOM 697 C C . PRO A 1 86 ? 8.126 5.158 2.044 1.00 95.62 86 PRO A C 1
ATOM 699 O O . PRO A 1 86 ? 8.220 4.351 2.974 1.00 95.62 86 PRO A O 1
ATOM 702 N N . THR A 1 87 ? 7.192 6.102 2.007 1.00 96.19 87 THR A N 1
ATOM 703 C CA . THR A 1 87 ? 6.137 6.232 3.017 1.00 96.19 87 THR A CA 1
ATOM 704 C C . THR A 1 87 ? 4.913 5.433 2.590 1.00 96.19 87 THR A C 1
ATOM 706 O O . THR A 1 87 ? 4.518 5.460 1.425 1.00 96.19 87 THR A O 1
ATOM 709 N N . ILE A 1 88 ? 4.333 4.689 3.534 1.00 96.12 88 ILE A N 1
ATOM 710 C CA . ILE A 1 88 ? 3.130 3.877 3.330 1.00 96.12 88 ILE A CA 1
ATOM 711 C C . ILE A 1 88 ? 2.086 4.353 4.323 1.00 96.12 88 ILE A C 1
ATOM 713 O O . ILE A 1 88 ? 2.238 4.099 5.516 1.00 96.12 88 ILE A O 1
ATOM 717 N N . ASP A 1 89 ? 1.012 4.949 3.832 1.00 94.81 89 ASP A N 1
ATOM 718 C CA . ASP A 1 89 ? -0.173 5.302 4.606 1.00 94.81 89 ASP A CA 1
ATOM 719 C C . ASP A 1 89 ? -1.346 4.414 4.213 1.00 94.81 89 ASP A C 1
ATOM 721 O O . ASP A 1 89 ? -1.377 3.841 3.121 1.00 94.81 89 ASP A O 1
ATOM 725 N N . TYR A 1 90 ? -2.304 4.246 5.119 1.00 93.19 90 TYR A N 1
ATOM 726 C CA . TYR A 1 90 ? -3.435 3.367 4.878 1.00 93.19 90 TYR A CA 1
ATOM 727 C C . TYR A 1 90 ? -4.695 3.822 5.605 1.00 93.19 90 TYR A C 1
ATOM 729 O O . TYR A 1 90 ? -4.634 4.399 6.688 1.00 93.19 90 TYR A O 1
ATOM 737 N N . GLU A 1 91 ? -5.838 3.483 5.023 1.00 90.12 91 GLU A N 1
ATOM 738 C CA . GLU A 1 91 ? -7.160 3.681 5.599 1.00 90.12 91 GLU A CA 1
ATOM 739 C C . GLU A 1 91 ? -8.004 2.436 5.315 1.00 90.12 91 GLU A C 1
ATOM 741 O O . GLU A 1 91 ? -8.156 2.022 4.165 1.00 90.12 91 GLU A O 1
ATOM 746 N N . PHE A 1 92 ? -8.516 1.781 6.359 1.00 87.81 92 PHE A N 1
ATOM 747 C CA . PHE A 1 92 ? -9.376 0.609 6.199 1.00 87.81 92 PHE A CA 1
ATOM 748 C C . PHE A 1 92 ? -10.847 0.985 6.365 1.00 87.81 92 PHE A C 1
ATOM 750 O O . PHE A 1 92 ? -11.215 1.774 7.230 1.00 87.81 92 PHE A O 1
ATOM 757 N N . SER A 1 93 ? -11.701 0.385 5.539 1.00 82.56 93 SER A N 1
ATOM 758 C CA . SER A 1 93 ? -13.136 0.694 5.488 1.00 82.56 93 SER A CA 1
ATOM 759 C C . SER A 1 93 ? -13.940 0.058 6.625 1.00 82.56 93 SER A C 1
ATOM 761 O O . SER A 1 93 ? -14.987 0.568 7.019 1.00 82.56 93 SER A O 1
ATOM 763 N N . ASN A 1 94 ? -13.479 -1.086 7.136 1.00 80.88 94 ASN A N 1
ATOM 764 C CA . ASN A 1 94 ? -14.186 -1.884 8.128 1.00 80.88 94 ASN A CA 1
ATOM 765 C C . ASN A 1 94 ? -13.183 -2.611 9.027 1.00 80.88 94 ASN A C 1
ATOM 767 O O . ASN A 1 94 ? -12.239 -3.226 8.529 1.00 80.88 94 ASN A O 1
ATOM 771 N N . ASN A 1 95 ? -13.415 -2.580 10.338 1.00 82.88 95 ASN A N 1
ATOM 772 C CA . ASN A 1 95 ? -12.682 -3.419 11.275 1.00 82.88 95 ASN A CA 1
ATOM 773 C C . ASN A 1 95 ? -13.409 -4.762 11.430 1.00 82.88 95 ASN A C 1
ATOM 775 O O . ASN A 1 95 ? -14.635 -4.856 11.442 1.00 82.88 95 ASN A O 1
ATOM 779 N N . CYS A 1 96 ? -12.670 -5.856 11.579 1.00 87.12 96 CYS A N 1
ATOM 780 C CA . CYS A 1 96 ? -13.270 -7.189 11.737 1.00 87.12 96 CYS A CA 1
ATOM 781 C C . CYS A 1 96 ? -13.858 -7.430 13.143 1.00 87.12 96 CYS A C 1
ATOM 783 O O . CYS A 1 96 ? -13.964 -8.568 13.613 1.00 87.12 96 CYS A O 1
ATOM 785 N N . ALA A 1 97 ? -14.255 -6.355 13.831 1.00 84.69 97 ALA A N 1
ATOM 786 C CA . ALA A 1 97 ? -14.742 -6.367 15.198 1.00 84.69 97 ALA A CA 1
ATOM 787 C C . ALA A 1 97 ? -15.987 -7.256 15.331 1.00 84.69 97 ALA A C 1
ATOM 789 O O . ALA A 1 97 ? -16.966 -7.134 14.593 1.00 84.69 97 ALA A O 1
ATOM 790 N N . GLY A 1 98 ? -15.934 -8.209 16.267 1.00 81.75 98 GLY A N 1
ATOM 791 C CA . GLY A 1 98 ? -17.022 -9.160 16.515 1.00 81.75 98 GLY A CA 1
ATOM 792 C C . GLY A 1 98 ? -17.250 -10.200 15.408 1.00 81.75 98 GLY A C 1
ATOM 793 O O . GLY A 1 98 ? -18.137 -11.042 15.555 1.00 81.75 98 GLY A O 1
ATOM 794 N N . ARG A 1 99 ? -16.453 -10.195 14.331 1.00 86.12 99 ARG A N 1
ATOM 795 C CA . ARG A 1 99 ? -16.632 -11.040 13.131 1.00 86.12 99 ARG A CA 1
ATOM 796 C C . ARG A 1 99 ? -15.523 -12.085 12.950 1.00 86.12 99 ARG A C 1
ATOM 798 O O . ARG A 1 99 ? -15.426 -12.694 11.897 1.00 86.12 99 ARG A O 1
ATOM 805 N N . LEU A 1 100 ? -14.724 -12.329 13.991 1.00 85.25 100 LEU A N 1
ATOM 806 C CA . LEU A 1 100 ? -13.557 -13.228 13.964 1.00 85.25 100 LEU A CA 1
ATOM 807 C C . LEU A 1 100 ? -13.887 -14.726 14.104 1.00 85.25 100 LEU A C 1
ATOM 809 O O . LEU A 1 100 ? -13.005 -15.566 13.973 1.00 85.25 100 LEU A O 1
ATOM 813 N N . ARG A 1 101 ? -15.138 -15.087 14.418 1.00 87.19 101 ARG A N 1
ATOM 814 C CA . ARG A 1 101 ? -15.549 -16.501 14.532 1.00 87.19 101 ARG A CA 1
ATOM 815 C C . ARG A 1 101 ? -15.695 -17.120 13.142 1.00 87.19 101 ARG A C 1
ATOM 817 O O . ARG A 1 101 ? -16.241 -16.443 12.276 1.00 87.19 101 ARG A O 1
ATOM 824 N N . LEU A 1 102 ? -15.307 -18.391 12.976 1.00 82.62 102 LEU A N 1
ATOM 825 C CA . LEU A 1 102 ? -15.288 -19.103 11.683 1.00 82.62 102 LEU A CA 1
ATOM 826 C C . LEU A 1 102 ? -16.563 -18.880 10.849 1.00 82.62 102 LEU A C 1
ATOM 828 O O . LEU A 1 102 ? -16.494 -18.363 9.743 1.00 82.62 102 LEU A O 1
ATOM 832 N N . GLU A 1 103 ? -17.733 -19.142 11.436 1.00 83.19 103 GLU A N 1
ATOM 833 C CA . GLU A 1 103 ? -19.046 -19.034 10.769 1.00 83.19 103 GLU A CA 1
ATOM 834 C C . GLU A 1 103 ? -19.379 -17.621 10.256 1.00 83.19 103 GLU A C 1
ATOM 836 O O . GLU A 1 103 ? -20.214 -17.443 9.371 1.00 83.19 103 GLU A O 1
ATOM 841 N N . ARG A 1 104 ? -18.752 -16.589 10.833 1.00 84.62 104 ARG A N 1
ATOM 842 C CA . ARG A 1 104 ? -18.982 -15.185 10.470 1.00 84.62 104 ARG A CA 1
ATOM 843 C C . ARG A 1 104 ? -17.832 -14.596 9.665 1.00 84.62 104 ARG A C 1
ATOM 845 O O . ARG A 1 104 ? -18.080 -13.672 8.899 1.00 84.62 104 ARG A O 1
ATOM 852 N N . CYS A 1 105 ? -16.606 -15.090 9.810 1.00 89.62 105 CYS A N 1
ATOM 853 C CA . CYS A 1 105 ? -15.441 -14.470 9.186 1.00 89.62 105 CYS A CA 1
ATOM 854 C C . CYS A 1 105 ? -15.408 -14.677 7.666 1.00 89.62 105 CYS A C 1
ATOM 856 O O . CYS A 1 105 ? -14.963 -13.779 6.957 1.00 89.62 105 CYS A O 1
ATOM 858 N N . GLU A 1 106 ? -15.939 -15.800 7.166 1.00 89.19 106 GLU A N 1
ATOM 859 C CA . GLU A 1 106 ? -15.966 -16.127 5.730 1.00 89.19 106 GLU A CA 1
ATOM 860 C C . GLU A 1 106 ? -16.877 -15.190 4.927 1.00 89.19 106 GLU A C 1
ATOM 862 O O . GLU A 1 106 ? -16.549 -14.804 3.810 1.00 89.19 106 GLU A O 1
ATOM 867 N N . ASN A 1 107 ? -17.989 -14.763 5.532 1.00 88.25 107 ASN A N 1
ATOM 868 C CA . ASN A 1 107 ? -18.977 -13.883 4.903 1.00 88.25 107 ASN A CA 1
ATOM 869 C C . ASN A 1 107 ? -18.718 -12.392 5.167 1.00 88.25 107 ASN A C 1
ATOM 871 O O . ASN A 1 107 ? -19.513 -11.543 4.765 1.00 88.25 107 ASN A O 1
ATOM 875 N N . ASN A 1 108 ? -17.644 -12.054 5.884 1.00 89.88 108 ASN A N 1
ATOM 876 C CA . ASN A 1 108 ? -17.298 -10.677 6.212 1.00 89.88 108 ASN A CA 1
ATOM 877 C C . ASN A 1 108 ? -15.955 -10.306 5.598 1.00 89.88 108 ASN A C 1
ATOM 879 O O . ASN A 1 108 ? -14.939 -10.952 5.847 1.00 89.88 108 ASN A O 1
ATOM 883 N N . PHE A 1 109 ? -15.958 -9.215 4.844 1.00 91.12 109 PHE A N 1
ATOM 884 C CA . PHE A 1 109 ? -14.790 -8.712 4.142 1.00 91.12 109 PHE A CA 1
ATOM 885 C C . PHE A 1 109 ? -14.366 -7.369 4.719 1.00 91.12 109 PHE A C 1
ATOM 887 O O . PHE A 1 109 ? -15.181 -6.596 5.238 1.00 91.12 109 PHE A O 1
ATOM 894 N N . TRP A 1 110 ? -13.077 -7.103 4.601 1.00 92.06 110 TRP A N 1
ATOM 895 C CA . TRP A 1 110 ? -12.483 -5.810 4.870 1.00 92.06 110 TRP A CA 1
ATOM 896 C C . TRP A 1 110 ? -11.632 -5.404 3.674 1.00 92.06 110 TRP A C 1
ATOM 898 O O . TRP A 1 110 ? -11.073 -6.243 2.960 1.00 92.06 110 TRP A O 1
ATOM 908 N N . SER A 1 111 ? -11.552 -4.100 3.453 1.00 92.81 111 SER A N 1
ATOM 909 C CA . SER A 1 111 ? -10.696 -3.514 2.437 1.00 92.81 111 SER A CA 1
ATOM 910 C C . SER A 1 111 ? -9.843 -2.424 3.056 1.00 92.81 111 SER A C 1
ATOM 912 O O . SER A 1 111 ? -10.262 -1.754 4.004 1.00 92.81 111 SER A O 1
ATOM 914 N N . VAL A 1 112 ? -8.647 -2.258 2.510 1.00 93.50 112 VAL A N 1
ATOM 915 C CA . VAL A 1 112 ? -7.740 -1.185 2.891 1.00 93.50 112 VAL A CA 1
ATOM 916 C C . VAL A 1 112 ? -7.267 -0.451 1.650 1.00 93.50 112 VAL A C 1
ATOM 918 O O . VAL A 1 112 ? -6.811 -1.061 0.678 1.00 93.50 112 VAL A O 1
ATOM 921 N N . ASP A 1 113 ? -7.405 0.864 1.711 1.00 94.75 113 ASP A N 1
ATOM 922 C CA . ASP A 1 113 ? -6.852 1.800 0.757 1.00 94.75 113 ASP A CA 1
ATOM 923 C C . ASP A 1 113 ? -5.462 2.189 1.229 1.00 94.75 113 ASP A C 1
ATOM 925 O O . ASP A 1 113 ? -5.288 2.723 2.320 1.00 94.75 113 ASP A O 1
ATOM 929 N N . ILE A 1 114 ? -4.463 1.874 0.417 1.00 95.56 114 ILE A N 1
ATOM 930 C CA . ILE A 1 114 ? -3.058 2.094 0.740 1.00 95.56 114 ILE A CA 1
ATOM 931 C C . ILE A 1 114 ? -2.546 3.200 -0.173 1.00 95.56 114 ILE A C 1
ATOM 933 O O . ILE A 1 114 ? -2.689 3.117 -1.392 1.00 95.56 114 ILE A O 1
ATOM 937 N N . THR A 1 115 ? -1.921 4.215 0.404 1.00 96.75 115 THR A N 1
ATOM 938 C CA . THR A 1 115 ? -1.260 5.290 -0.332 1.00 96.75 115 THR A CA 1
ATOM 939 C C . THR A 1 115 ? 0.238 5.173 -0.112 1.00 96.75 115 THR A C 1
ATOM 941 O O . THR A 1 115 ? 0.701 5.140 1.024 1.00 96.75 115 THR A O 1
ATOM 944 N N . VAL A 1 116 ? 0.994 5.067 -1.202 1.00 96.69 116 VAL A N 1
ATOM 945 C CA . VAL A 1 116 ? 2.453 4.947 -1.155 1.00 96.69 116 VAL A CA 1
ATOM 946 C C . VAL A 1 116 ? 3.076 6.122 -1.888 1.00 96.69 116 VAL A C 1
ATOM 948 O O . VAL A 1 116 ? 2.712 6.393 -3.035 1.00 96.69 116 VAL A O 1
ATOM 951 N N . THR A 1 117 ? 4.033 6.777 -1.238 1.00 95.62 117 THR A N 1
ATOM 952 C CA . THR A 1 117 ? 4.713 7.966 -1.762 1.00 95.62 117 THR A CA 1
ATOM 953 C C . THR A 1 117 ? 6.216 7.841 -1.548 1.00 95.62 117 THR A C 1
ATOM 955 O O . THR A 1 117 ? 6.664 7.370 -0.501 1.00 95.62 117 THR A O 1
ATOM 958 N N . ASP A 1 118 ? 6.992 8.269 -2.540 1.00 93.56 118 ASP A N 1
ATOM 959 C CA . ASP A 1 118 ? 8.436 8.442 -2.415 1.00 93.56 118 ASP A CA 1
ATOM 960 C C . ASP A 1 118 ? 8.892 9.664 -3.223 1.00 93.56 118 ASP A C 1
ATOM 962 O O . ASP A 1 118 ? 8.993 9.619 -4.447 1.00 93.56 118 ASP A O 1
ATOM 966 N N . ASP A 1 119 ? 9.154 10.772 -2.532 1.00 90.06 119 ASP A N 1
ATOM 967 C CA . ASP A 1 119 ? 9.466 12.061 -3.162 1.00 90.06 119 ASP A CA 1
ATOM 968 C C . ASP A 1 119 ? 10.905 12.130 -3.716 1.00 90.06 119 ASP A C 1
ATOM 970 O O . ASP A 1 119 ? 11.245 13.013 -4.521 1.00 90.06 119 ASP A O 1
ATOM 974 N N . ASN A 1 120 ? 11.767 11.191 -3.313 1.00 87.06 120 ASN A N 1
ATOM 975 C CA . ASN A 1 120 ? 13.192 11.201 -3.623 1.00 87.06 120 ASN A CA 1
ATOM 976 C C . ASN A 1 120 ? 13.502 10.453 -4.922 1.00 87.06 120 ASN A C 1
ATOM 978 O O . ASN A 1 120 ? 13.583 11.087 -5.979 1.00 87.06 120 ASN A O 1
ATOM 982 N N . SER A 1 121 ? 13.698 9.135 -4.876 1.00 87.12 121 SER A N 1
ATOM 983 C CA . SER A 1 121 ? 14.046 8.342 -6.063 1.00 87.12 121 SER A CA 1
ATOM 984 C C . SER A 1 121 ? 12.829 7.853 -6.858 1.00 87.12 121 SER A C 1
ATOM 986 O O . SER A 1 121 ? 12.942 7.590 -8.058 1.00 87.12 121 SER A O 1
ATOM 988 N N . GLY A 1 122 ? 11.660 7.829 -6.225 1.00 88.56 122 GLY A N 1
ATOM 989 C CA . GLY A 1 122 ? 10.388 7.443 -6.807 1.00 88.56 122 GLY A CA 1
ATOM 990 C C . GLY A 1 122 ? 10.054 5.969 -6.583 1.00 88.56 122 GLY A C 1
ATOM 991 O O . GLY A 1 122 ? 10.909 5.094 -6.439 1.00 88.56 122 GLY A O 1
ATOM 992 N N . LEU A 1 123 ? 8.761 5.661 -6.614 1.00 90.94 123 LEU A N 1
ATOM 993 C CA . LEU A 1 123 ? 8.242 4.334 -6.307 1.00 90.94 123 LEU A CA 1
ATOM 994 C C . LEU A 1 123 ? 8.474 3.342 -7.455 1.00 90.94 123 LEU A C 1
ATOM 996 O O . LEU A 1 123 ? 8.016 3.560 -8.575 1.00 90.94 123 LEU A O 1
ATOM 1000 N N . LYS A 1 124 ? 9.101 2.195 -7.178 1.00 87.06 124 LYS A N 1
ATOM 1001 C CA . LYS A 1 124 ? 9.332 1.127 -8.168 1.00 87.06 124 LYS A CA 1
ATOM 1002 C C . LYS A 1 124 ? 8.298 0.016 -8.089 1.00 87.06 124 LYS A C 1
ATOM 1004 O O . LYS A 1 124 ? 7.796 -0.436 -9.116 1.00 87.06 124 LYS A O 1
ATOM 1009 N N . ARG A 1 125 ? 8.020 -0.483 -6.884 1.00 88.81 125 ARG A N 1
ATOM 1010 C CA . ARG A 1 125 ? 7.149 -1.647 -6.685 1.00 88.81 125 ARG A CA 1
ATOM 1011 C C . ARG A 1 125 ? 6.468 -1.606 -5.327 1.00 88.81 125 ARG A C 1
ATOM 1013 O O . ARG A 1 125 ? 7.071 -1.215 -4.336 1.00 88.81 125 ARG A O 1
ATOM 1020 N N . VAL A 1 126 ? 5.240 -2.118 -5.294 1.00 93.19 126 VAL A N 1
ATOM 1021 C CA . VAL A 1 126 ? 4.520 -2.452 -4.064 1.00 93.19 126 VAL A CA 1
ATOM 1022 C C . VAL A 1 126 ? 4.097 -3.915 -4.130 1.00 93.19 126 VAL A C 1
ATOM 1024 O O . VAL A 1 126 ? 3.670 -4.403 -5.179 1.00 93.19 126 VAL A O 1
ATOM 1027 N N . ALA A 1 127 ? 4.271 -4.630 -3.027 1.00 93.62 127 ALA A N 1
ATOM 1028 C CA . ALA A 1 127 ? 3.857 -6.015 -2.858 1.00 93.62 127 ALA A CA 1
ATOM 1029 C C . ALA A 1 127 ? 3.195 -6.194 -1.490 1.00 93.62 127 ALA A C 1
ATOM 1031 O O . ALA A 1 127 ? 3.375 -5.368 -0.597 1.00 93.62 127 ALA A O 1
ATOM 1032 N N . SER A 1 128 ? 2.426 -7.268 -1.329 1.00 95.50 128 SER A N 1
ATOM 1033 C CA . SER A 1 128 ? 1.786 -7.598 -0.060 1.00 95.50 128 SER A CA 1
ATOM 1034 C C . SER A 1 128 ? 1.970 -9.064 0.295 1.00 95.50 128 SER A C 1
ATOM 1036 O O . SER A 1 128 ? 2.056 -9.915 -0.590 1.00 95.50 128 SER A O 1
ATOM 1038 N N . GLN A 1 129 ? 1.966 -9.354 1.591 1.00 94.75 129 GLN A N 1
ATOM 1039 C CA . GLN A 1 129 ? 1.905 -10.698 2.141 1.00 94.75 129 GLN A CA 1
ATOM 1040 C C . GLN A 1 129 ? 0.703 -10.785 3.103 1.00 94.75 129 GLN A C 1
ATOM 1042 O O . GLN A 1 129 ? 0.727 -10.140 4.153 1.00 94.75 129 GLN A O 1
ATOM 1047 N N . PRO A 1 130 ? -0.350 -11.566 2.784 1.00 93.19 130 PRO A N 1
ATOM 1048 C CA . PRO A 1 130 ? -0.540 -12.372 1.570 1.00 93.19 130 PRO A CA 1
ATOM 1049 C C . PRO A 1 130 ? -0.618 -11.554 0.269 1.00 93.19 130 PRO A C 1
ATOM 1051 O O . PRO A 1 130 ? -0.951 -10.367 0.274 1.00 93.19 130 PRO A O 1
ATOM 1054 N N . ASN A 1 131 ? -0.316 -12.199 -0.862 1.00 89.19 131 ASN A N 1
ATOM 1055 C CA . ASN A 1 131 ? -0.409 -11.561 -2.178 1.00 89.19 131 ASN A CA 1
ATOM 1056 C C . ASN A 1 131 ? -1.867 -11.194 -2.490 1.00 89.19 131 ASN A C 1
ATOM 1058 O O . ASN A 1 131 ? -2.750 -12.041 -2.398 1.00 89.19 131 ASN A O 1
ATOM 1062 N N . GLY A 1 132 ? -2.102 -9.953 -2.909 1.00 86.12 132 GLY A N 1
ATOM 1063 C CA . GLY A 1 132 ? -3.443 -9.477 -3.269 1.00 86.12 132 GLY A CA 1
ATOM 1064 C C . GLY A 1 132 ? -3.545 -7.968 -3.480 1.00 86.12 132 GLY A C 1
ATOM 1065 O O . GLY A 1 132 ? -4.573 -7.481 -3.953 1.00 86.12 132 GLY A O 1
ATOM 1066 N N . VAL A 1 133 ? -2.488 -7.215 -3.153 1.00 92.56 133 VAL A N 1
ATOM 1067 C CA . VAL A 1 133 ? -2.457 -5.774 -3.399 1.00 92.56 133 VAL A CA 1
ATOM 1068 C C . VAL A 1 133 ? -2.431 -5.502 -4.898 1.00 92.56 133 VAL A C 1
ATOM 1070 O O . VAL A 1 133 ? -1.662 -6.105 -5.649 1.00 92.56 133 VAL A O 1
ATOM 1073 N N . HIS A 1 134 ? -3.280 -4.586 -5.336 1.00 90.62 134 HIS A N 1
ATOM 1074 C CA . HIS A 1 134 ? -3.349 -4.154 -6.723 1.00 90.62 134 HIS A CA 1
ATOM 1075 C C . HIS A 1 134 ? -3.506 -2.639 -6.777 1.00 90.62 134 HIS A C 1
ATOM 1077 O O . HIS A 1 134 ? -4.079 -2.022 -5.881 1.00 90.62 134 HIS A O 1
ATOM 1083 N N . SER A 1 135 ? -2.942 -2.015 -7.808 1.00 89.62 135 SER A N 1
ATOM 1084 C CA . SER A 1 135 ? -3.020 -0.563 -7.945 1.00 89.62 135 SER A CA 1
ATOM 1085 C C . SER A 1 135 ? -4.400 -0.146 -8.451 1.00 89.62 135 SER A C 1
ATOM 1087 O O . SER A 1 135 ? -4.949 -0.794 -9.342 1.00 89.62 135 SER A O 1
ATOM 1089 N N . LYS A 1 136 ? -4.957 0.942 -7.903 1.00 88.75 136 LYS A N 1
ATOM 1090 C CA . LYS A 1 136 ? -6.246 1.498 -8.354 1.00 88.75 136 LYS A CA 1
ATOM 1091 C C . LYS A 1 136 ? -6.147 2.116 -9.749 1.00 88.75 136 LYS A C 1
ATOM 1093 O O . LYS A 1 136 ? -7.150 2.213 -10.452 1.00 88.75 136 LYS A O 1
ATOM 1098 N N . ARG A 1 137 ? -4.955 2.580 -10.130 1.00 84.56 137 ARG A N 1
ATOM 1099 C CA . ARG A 1 137 ? -4.653 3.180 -11.433 1.00 84.56 137 ARG A CA 1
ATOM 1100 C C . ARG A 1 137 ? -3.278 2.723 -11.880 1.00 84.56 137 ARG A C 1
ATOM 1102 O O . ARG A 1 137 ? -2.415 2.464 -11.053 1.00 84.56 137 ARG A O 1
ATOM 1109 N N . GLU A 1 138 ? -3.063 2.637 -13.183 1.00 80.31 138 GLU A N 1
ATOM 1110 C CA . GLU A 1 138 ? -1.720 2.378 -13.689 1.00 80.31 138 GLU A CA 1
ATOM 1111 C C . GLU A 1 138 ? -0.784 3.507 -13.247 1.00 80.31 138 GLU A C 1
ATOM 1113 O O . GLU A 1 138 ? -1.145 4.685 -13.290 1.00 80.31 138 GLU A O 1
ATOM 1118 N N . PHE A 1 139 ? 0.403 3.132 -12.779 1.00 82.25 139 PHE A N 1
ATOM 1119 C CA . PHE A 1 139 ? 1.421 4.077 -12.358 1.00 82.25 139 PHE A CA 1
ATOM 1120 C C . PHE A 1 139 ? 2.761 3.729 -12.989 1.00 82.25 139 PHE A C 1
ATOM 1122 O O . PHE A 1 139 ? 2.999 2.636 -13.506 1.00 82.25 139 PHE A O 1
ATOM 1129 N N . ILE A 1 140 ? 3.624 4.723 -12.939 1.00 77.50 140 ILE A N 1
ATOM 1130 C CA . ILE A 1 140 ? 4.916 4.765 -13.590 1.00 77.50 140 ILE A CA 1
ATOM 1131 C C . ILE A 1 140 ? 5.978 4.401 -12.558 1.00 77.50 140 ILE A C 1
ATOM 1133 O O . ILE A 1 140 ? 6.047 5.046 -11.515 1.00 77.50 140 ILE A O 1
ATOM 1137 N N . ALA A 1 141 ? 6.807 3.390 -12.823 1.00 82.75 141 ALA A N 1
ATOM 1138 C CA . ALA A 1 141 ? 7.945 3.109 -11.950 1.00 82.75 141 ALA A CA 1
ATOM 1139 C C . ALA A 1 141 ? 8.895 4.323 -11.921 1.00 82.75 141 ALA A C 1
ATOM 1141 O O . ALA A 1 141 ? 9.229 4.871 -12.967 1.00 82.75 141 ALA A O 1
ATOM 1142 N N . GLY A 1 142 ? 9.306 4.749 -10.727 1.00 79.38 142 GLY A N 1
ATOM 1143 C CA . GLY A 1 142 ? 10.031 6.003 -10.504 1.00 79.38 142 GLY A CA 1
ATOM 1144 C C . GLY A 1 142 ? 9.130 7.230 -10.352 1.00 79.38 142 GLY A C 1
ATOM 1145 O O . GLY A 1 142 ? 9.633 8.348 -10.262 1.00 79.38 142 GLY A O 1
ATOM 1146 N N . THR A 1 143 ? 7.804 7.059 -10.303 1.00 85.25 143 THR A N 1
ATOM 1147 C CA . THR A 1 143 ? 6.900 8.162 -9.962 1.00 85.25 143 THR A CA 1
ATOM 1148 C C . THR A 1 143 ? 7.171 8.662 -8.550 1.00 85.25 143 THR A C 1
ATOM 1150 O O . THR A 1 143 ? 7.265 7.875 -7.610 1.00 85.25 143 THR A O 1
ATOM 1153 N N . LYS A 1 144 ? 7.236 9.984 -8.407 1.00 89.38 144 LYS A N 1
ATOM 1154 C CA . LYS A 1 144 ? 7.277 10.660 -7.106 1.00 89.38 144 LYS A CA 1
ATOM 1155 C C . LYS A 1 144 ? 5.887 10.968 -6.560 1.00 89.38 144 LYS A C 1
ATOM 1157 O O . LYS A 1 144 ? 5.706 11.171 -5.370 1.00 89.38 144 LYS A O 1
ATOM 1162 N N . ASN A 1 145 ? 4.887 10.983 -7.440 1.00 90.81 145 ASN A N 1
ATOM 1163 C CA . ASN A 1 145 ? 3.505 11.210 -7.043 1.00 90.81 145 ASN A CA 1
ATOM 1164 C C . ASN A 1 145 ? 2.984 10.031 -6.223 1.00 90.81 145 ASN A C 1
ATOM 1166 O O . ASN A 1 145 ? 3.307 8.878 -6.522 1.00 90.81 145 ASN A O 1
ATOM 1170 N N . ALA A 1 146 ? 2.107 10.334 -5.268 1.00 94.12 146 ALA A N 1
ATOM 1171 C CA . ALA A 1 146 ? 1.401 9.336 -4.481 1.00 94.12 146 ALA A CA 1
ATOM 1172 C C . ALA A 1 146 ? 0.638 8.349 -5.381 1.00 94.12 146 ALA A C 1
ATOM 1174 O O . ALA A 1 146 ? -0.085 8.740 -6.303 1.00 94.12 146 ALA A O 1
ATOM 1175 N N . VAL A 1 147 ? 0.788 7.058 -5.091 1.00 94.50 147 VAL A N 1
ATOM 1176 C CA . VAL A 1 147 ? 0.112 5.970 -5.80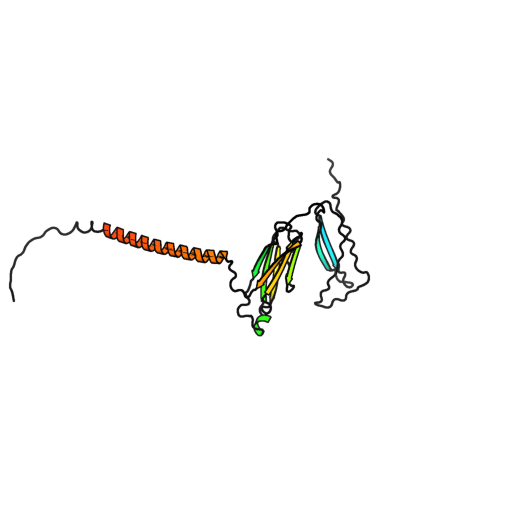1 1.00 94.50 147 VAL A CA 1
ATOM 1177 C C . VAL A 1 147 ? -0.832 5.255 -4.848 1.00 94.50 147 VAL A C 1
ATOM 1179 O O . VAL A 1 147 ? -0.456 4.894 -3.733 1.00 94.50 147 VAL A O 1
ATOM 1182 N N . HIS A 1 148 ? -2.055 5.008 -5.312 1.00 96.00 148 HIS A N 1
ATOM 1183 C CA . HIS A 1 148 ? -3.090 4.357 -4.518 1.00 96.00 148 HIS A CA 1
ATOM 1184 C C . HIS A 1 148 ? -3.249 2.887 -4.897 1.00 96.00 148 HIS A C 1
ATOM 1186 O O . HIS A 1 148 ? -3.398 2.532 -6.070 1.00 96.00 148 HIS A O 1
ATOM 1192 N N . PHE A 1 149 ? -3.285 2.037 -3.882 1.00 95.56 149 PHE A N 1
ATOM 1193 C CA . PHE A 1 149 ? -3.493 0.605 -3.982 1.00 95.56 149 PHE A CA 1
ATOM 1194 C C . PHE A 1 149 ? -4.710 0.192 -3.167 1.00 95.56 149 PHE A C 1
ATOM 1196 O O . PHE A 1 149 ? -5.110 0.869 -2.222 1.00 95.56 149 PHE A O 1
ATOM 1203 N N . LEU A 1 150 ? -5.291 -0.935 -3.554 1.00 95.06 150 LEU A N 1
ATOM 1204 C CA . LEU A 1 150 ? -6.387 -1.576 -2.857 1.00 95.06 150 LEU A CA 1
ATOM 1205 C C . LEU A 1 150 ? -5.961 -2.995 -2.486 1.00 95.06 150 LEU A C 1
ATOM 1207 O O . LEU A 1 150 ? -5.383 -3.730 -3.293 1.00 95.06 150 LEU A O 1
ATOM 1211 N N . TYR A 1 151 ? -6.259 -3.377 -1.252 1.00 95.06 151 TYR A N 1
ATOM 1212 C CA . TYR A 1 151 ? -6.190 -4.757 -0.796 1.00 95.06 151 TYR A CA 1
ATOM 1213 C C . TYR A 1 151 ? -7.529 -5.135 -0.169 1.00 95.06 151 TYR A C 1
ATOM 1215 O O . TYR A 1 151 ? -8.188 -4.316 0.472 1.00 95.06 151 TYR A O 1
ATOM 1223 N N . THR A 1 152 ? -7.970 -6.369 -0.386 1.00 93.12 152 THR A N 1
ATOM 1224 C CA . THR A 1 152 ? -9.241 -6.877 0.137 1.00 93.12 152 THR A CA 1
ATOM 1225 C C . THR A 1 152 ? -9.043 -8.304 0.608 1.00 93.12 152 THR A C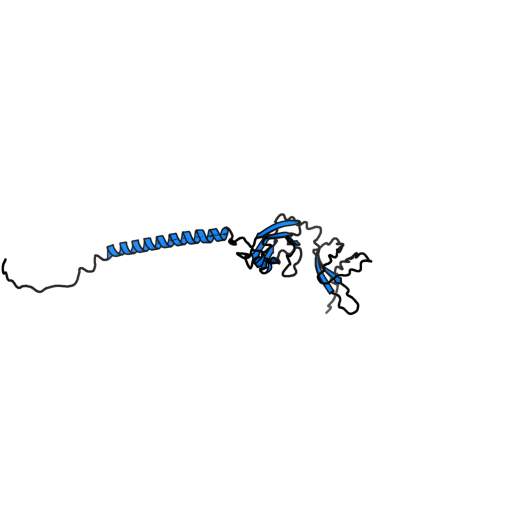 1
ATOM 1227 O O . THR A 1 152 ? -8.386 -9.096 -0.064 1.00 93.12 152 THR A O 1
ATOM 1230 N N . SER A 1 153 ? -9.598 -8.625 1.773 1.00 93.12 153 SER A N 1
ATOM 1231 C CA . SER A 1 153 ? -9.503 -9.955 2.366 1.00 93.12 153 SER A CA 1
ATOM 1232 C C . SER A 1 153 ? -10.714 -10.241 3.252 1.00 93.12 153 SER A C 1
ATOM 1234 O O . SER A 1 153 ? -11.491 -9.346 3.594 1.00 93.12 153 SER A O 1
ATOM 1236 N N . THR A 1 154 ? -10.898 -11.508 3.614 1.00 92.25 154 THR A N 1
ATOM 1237 C CA . THR A 1 154 ? -11.912 -11.918 4.588 1.00 92.25 154 THR A CA 1
ATOM 1238 C C . THR A 1 154 ? -11.450 -11.604 6.005 1.00 92.25 154 THR A C 1
ATOM 1240 O O . THR A 1 154 ? -10.252 -11.527 6.296 1.00 92.25 154 THR A O 1
ATOM 1243 N N . CYS A 1 155 ? -12.399 -11.495 6.931 1.00 91.62 155 CYS A N 1
ATOM 1244 C CA . CYS A 1 155 ? -12.116 -11.321 8.352 1.00 91.62 155 CYS A CA 1
ATOM 1245 C C . CYS A 1 155 ? -11.483 -12.549 9.021 1.00 91.62 155 CYS A C 1
ATOM 1247 O O . CYS A 1 155 ? -11.165 -12.492 10.207 1.00 91.62 155 CYS A O 1
ATOM 1249 N N . CYS A 1 156 ? -11.282 -13.647 8.286 1.00 91.50 156 CYS A N 1
ATOM 1250 C CA . CYS A 1 156 ? -10.486 -14.779 8.754 1.00 91.50 156 CYS A CA 1
ATOM 1251 C C . CYS A 1 156 ? -8.976 -14.470 8.696 1.00 91.50 156 CYS A C 1
ATOM 1253 O O . CYS A 1 156 ? -8.203 -15.028 9.469 1.00 91.50 156 CYS A O 1
ATOM 1255 N N . TYR A 1 157 ? -8.564 -13.542 7.822 1.00 92.19 157 TYR A N 1
ATOM 1256 C CA . TYR A 1 157 ? -7.192 -13.047 7.711 1.00 92.19 157 TYR A CA 1
ATOM 1257 C C . TYR A 1 157 ? -7.180 -11.545 7.962 1.00 92.19 157 TYR A C 1
ATOM 1259 O O . TYR A 1 157 ? -7.482 -10.752 7.074 1.00 92.19 157 TYR A O 1
ATOM 1267 N N . THR A 1 158 ? -6.844 -11.146 9.183 1.00 91.06 158 THR A N 1
ATOM 1268 C CA . THR A 1 158 ? -6.964 -9.749 9.627 1.00 91.06 158 THR A CA 1
ATOM 1269 C C . THR A 1 158 ? -5.692 -8.929 9.465 1.00 91.06 158 THR A C 1
ATOM 1271 O O . THR A 1 158 ? -5.686 -7.738 9.765 1.00 91.06 158 THR A O 1
ATOM 1274 N N . LYS A 1 159 ? -4.605 -9.564 9.022 1.00 93.00 159 LYS A N 1
ATOM 1275 C CA . LYS A 1 159 ? -3.286 -8.949 8.904 1.00 93.00 159 LYS A CA 1
ATOM 1276 C C . LYS A 1 159 ? -2.802 -9.009 7.468 1.00 93.00 159 LYS A C 1
ATOM 1278 O O . LYS A 1 159 ? -2.893 -10.056 6.829 1.00 93.00 159 LYS A O 1
ATOM 1283 N N . VAL A 1 160 ? -2.243 -7.901 7.001 1.00 94.69 160 VAL A N 1
ATOM 1284 C CA . VAL A 1 160 ? -1.498 -7.829 5.744 1.00 94.69 160 VAL A CA 1
ATOM 1285 C C . VAL A 1 160 ? -0.217 -7.041 5.974 1.00 94.69 160 VAL A C 1
ATOM 1287 O O . VAL A 1 160 ? -0.234 -5.979 6.591 1.00 94.69 160 VAL A O 1
ATOM 1290 N N . GLU A 1 161 ? 0.904 -7.565 5.499 1.00 96.75 161 GLU A N 1
ATOM 1291 C CA . GLU A 1 161 ? 2.150 -6.810 5.411 1.00 96.75 161 GLU A CA 1
ATOM 1292 C C . GLU A 1 161 ? 2.259 -6.222 4.009 1.00 96.75 161 GLU A C 1
ATOM 1294 O O . GLU A 1 161 ? 2.156 -6.950 3.023 1.00 96.75 161 GLU A O 1
ATOM 1299 N N . VAL A 1 162 ? 2.447 -4.910 3.914 1.00 96.81 162 VAL A N 1
ATOM 1300 C CA . VAL A 1 162 ? 2.659 -4.210 2.647 1.00 96.81 162 VAL A CA 1
ATOM 1301 C C . VAL A 1 162 ? 4.103 -3.751 2.587 1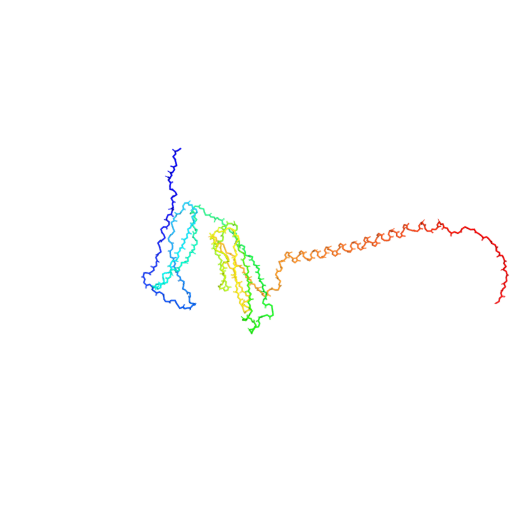.00 96.81 162 VAL A C 1
ATOM 1303 O O . VAL A 1 162 ? 4.568 -3.057 3.489 1.00 96.81 162 VAL A O 1
ATOM 1306 N N . THR A 1 163 ? 4.794 -4.106 1.509 1.00 97.12 163 THR A N 1
ATOM 1307 C CA . THR A 1 163 ? 6.183 -3.725 1.262 1.00 97.12 163 THR A CA 1
ATOM 1308 C C . THR A 1 163 ? 6.261 -2.837 0.030 1.00 97.12 163 THR A C 1
ATOM 1310 O O . THR A 1 163 ? 5.880 -3.246 -1.069 1.00 97.12 163 THR A O 1
ATOM 1313 N N . ALA A 1 164 ? 6.788 -1.630 0.207 1.00 96.25 164 ALA A N 1
ATOM 1314 C CA . ALA A 1 164 ? 7.121 -0.706 -0.866 1.00 96.25 164 ALA A CA 1
ATOM 1315 C C . ALA A 1 164 ? 8.634 -0.703 -1.114 1.00 96.25 164 ALA A C 1
ATOM 1317 O O . ALA A 1 164 ? 9.432 -0.834 -0.183 1.00 96.25 164 ALA A O 1
ATOM 1318 N N . THR A 1 165 ? 9.026 -0.566 -2.376 1.00 93.19 165 THR A N 1
ATOM 1319 C CA . THR A 1 165 ? 10.420 -0.479 -2.818 1.00 93.19 165 THR A CA 1
ATOM 1320 C C . THR A 1 165 ? 10.559 0.667 -3.806 1.00 93.19 165 THR A C 1
ATOM 1322 O O . THR A 1 165 ? 9.768 0.756 -4.751 1.00 93.19 165 THR A O 1
ATOM 1325 N N . ASP A 1 166 ? 11.552 1.523 -3.600 1.00 91.50 166 ASP A N 1
ATOM 1326 C CA . ASP A 1 166 ? 11.887 2.616 -4.513 1.00 91.50 166 ASP A CA 1
ATOM 1327 C C . ASP A 1 166 ? 12.777 2.150 -5.688 1.00 91.50 166 ASP A C 1
ATOM 1329 O O . ASP A 1 166 ? 13.063 0.955 -5.862 1.00 91.50 166 ASP A O 1
ATOM 1333 N N . VAL A 1 167 ? 13.190 3.087 -6.544 1.00 85.88 167 VAL A N 1
ATOM 1334 C CA . VAL A 1 167 ? 14.044 2.794 -7.708 1.00 85.88 167 VAL A CA 1
ATOM 1335 C C . VAL A 1 167 ? 15.446 2.338 -7.300 1.00 85.88 167 VAL A C 1
ATOM 1337 O O . VAL A 1 167 ? 15.990 1.432 -7.944 1.00 85.88 167 VAL A O 1
ATOM 1340 N N . VAL A 1 168 ? 16.004 2.912 -6.230 1.00 85.88 168 VAL A N 1
ATOM 1341 C CA . VAL A 1 168 ? 17.379 2.653 -5.768 1.00 85.88 168 VAL A CA 1
ATOM 1342 C C . VAL A 1 168 ? 17.501 1.423 -4.858 1.00 85.88 168 VAL A C 1
ATOM 1344 O O . VAL A 1 168 ? 18.608 0.960 -4.593 1.00 85.88 168 VAL A O 1
ATOM 1347 N N . GLY A 1 169 ? 16.378 0.837 -4.443 1.00 86.50 169 GLY A N 1
ATOM 1348 C CA . GLY A 1 169 ? 16.291 -0.376 -3.640 1.00 86.50 169 GLY A CA 1
ATOM 1349 C C . GLY A 1 169 ? 15.993 -0.171 -2.151 1.00 86.50 169 GLY A C 1
ATOM 1350 O O . GLY A 1 169 ? 16.020 -1.164 -1.422 1.00 86.50 169 GLY A O 1
ATOM 1351 N N . ASN A 1 170 ? 15.680 1.038 -1.672 1.00 91.75 170 ASN A N 1
ATOM 1352 C CA . ASN A 1 170 ? 15.212 1.202 -0.298 1.00 91.75 170 ASN A CA 1
ATOM 1353 C C . ASN A 1 170 ? 13.819 0.596 -0.146 1.00 91.75 170 ASN A C 1
ATOM 1355 O O . ASN A 1 170 ? 12.902 0.819 -0.941 1.00 91.75 170 ASN A O 1
ATOM 1359 N N . THR A 1 171 ? 13.658 -0.180 0.921 1.00 95.12 171 THR A N 1
ATOM 1360 C CA . THR A 1 171 ? 12.423 -0.903 1.213 1.00 95.12 171 THR A CA 1
ATOM 1361 C C . THR A 1 171 ? 11.810 -0.450 2.527 1.00 95.12 171 THR A C 1
ATOM 1363 O O . THR A 1 171 ? 12.509 -0.333 3.541 1.00 95.12 171 THR A O 1
ATOM 1366 N N . HIS A 1 172 ? 10.488 -0.299 2.537 1.00 96.44 172 HIS A N 1
ATOM 1367 C CA . HIS A 1 172 ? 9.699 -0.130 3.750 1.00 96.44 172 HIS A CA 1
ATOM 1368 C C . HIS A 1 172 ? 8.588 -1.175 3.800 1.00 96.44 172 HIS A C 1
ATOM 1370 O O . HIS A 1 172 ? 7.834 -1.309 2.841 1.00 96.44 172 HIS A O 1
ATOM 1376 N N . SER A 1 173 ? 8.491 -1.900 4.915 1.00 96.50 173 SER A N 1
ATOM 1377 C CA . SER A 1 173 ? 7.371 -2.792 5.215 1.00 96.50 173 SER A CA 1
ATOM 1378 C C . SER A 1 173 ? 6.515 -2.190 6.320 1.00 96.50 173 SER A C 1
ATOM 1380 O O . SER A 1 173 ? 7.050 -1.738 7.337 1.00 96.50 173 SER A O 1
ATOM 1382 N N . ARG A 1 174 ? 5.193 -2.242 6.151 1.00 94.50 174 ARG A N 1
ATOM 1383 C CA . ARG A 1 174 ? 4.216 -1.855 7.169 1.00 94.50 174 ARG A CA 1
ATOM 1384 C C . ARG A 1 174 ? 3.157 -2.941 7.311 1.00 94.50 174 ARG A C 1
ATOM 1386 O O . ARG A 1 174 ? 2.513 -3.324 6.335 1.00 94.50 174 ARG A O 1
ATOM 1393 N N . THR A 1 175 ? 2.974 -3.426 8.535 1.00 94.75 175 THR A N 1
ATOM 1394 C CA . THR A 1 175 ? 1.925 -4.394 8.867 1.00 94.75 175 THR A CA 1
ATOM 1395 C C . THR A 1 175 ? 0.652 -3.658 9.250 1.00 94.75 175 THR A C 1
ATOM 1397 O O . THR A 1 175 ? 0.666 -2.800 10.131 1.00 94.75 175 THR A O 1
ATOM 1400 N N . ILE A 1 176 ? -0.444 -4.012 8.593 1.00 91.81 176 ILE A N 1
ATOM 1401 C CA . ILE A 1 176 ? -1.780 -3.473 8.824 1.00 91.81 176 ILE A CA 1
ATOM 1402 C C . ILE A 1 176 ? -2.599 -4.571 9.497 1.00 91.81 176 ILE A C 1
ATOM 1404 O O . ILE A 1 176 ? -2.702 -5.678 8.966 1.00 91.81 176 ILE A O 1
ATOM 1408 N N . ASP A 1 177 ? -3.164 -4.267 10.664 1.00 91.38 177 ASP A N 1
ATOM 1409 C CA . ASP A 1 177 ? -4.047 -5.163 11.411 1.00 91.38 177 ASP A CA 1
ATOM 1410 C C . ASP A 1 177 ? -5.417 -4.505 11.587 1.00 91.38 177 ASP A C 1
ATOM 1412 O O . ASP A 1 177 ? -5.565 -3.554 12.351 1.00 91.38 177 ASP A O 1
ATOM 1416 N N . VAL A 1 178 ? -6.435 -5.032 10.904 1.00 88.88 178 VAL A N 1
ATOM 1417 C CA . VAL A 1 178 ? -7.801 -4.479 10.959 1.00 88.88 178 VAL A CA 1
ATOM 1418 C C . VAL A 1 178 ? -8.559 -4.828 12.240 1.00 88.88 178 VAL A C 1
ATOM 1420 O O . VAL A 1 178 ? -9.731 -4.478 12.382 1.00 88.88 178 VAL A O 1
ATOM 1423 N N . THR A 1 179 ? -7.941 -5.564 13.168 1.00 86.25 179 THR A N 1
ATOM 1424 C CA . THR A 1 179 ? -8.494 -5.758 14.517 1.00 86.25 179 THR A CA 1
ATOM 1425 C C . THR A 1 179 ? -8.071 -4.672 15.494 1.00 86.25 179 THR A C 1
ATOM 1427 O O . THR A 1 179 ? -8.692 -4.562 16.552 1.00 86.25 179 THR A O 1
ATOM 1430 N N . ALA A 1 180 ? -7.067 -3.859 15.150 1.00 78.44 180 ALA A N 1
ATOM 1431 C CA . ALA A 1 180 ? -6.656 -2.739 15.978 1.00 78.44 180 ALA A CA 1
ATOM 1432 C C . ALA A 1 180 ? -7.817 -1.738 16.089 1.00 78.44 180 ALA A C 1
ATOM 1434 O O . ALA A 1 180 ? -8.299 -1.194 15.096 1.00 78.44 180 ALA A O 1
ATOM 1435 N N . TRP A 1 181 ? -8.312 -1.556 17.312 1.00 62.50 181 TRP A N 1
ATOM 1436 C CA . TRP A 1 181 ? -9.445 -0.678 17.613 1.00 62.50 181 TRP A CA 1
ATOM 1437 C C . TRP A 1 181 ? -9.072 0.808 17.608 1.00 62.50 181 TRP A C 1
ATOM 1439 O O . TRP A 1 181 ? -9.944 1.650 17.413 1.00 62.50 181 TRP A O 1
ATOM 1449 N N . ASP A 1 182 ? -7.784 1.118 17.743 1.00 56.88 182 ASP A N 1
ATOM 1450 C CA . ASP A 1 182 ? -7.283 2.482 17.826 1.00 56.88 182 ASP A CA 1
ATOM 1451 C C . ASP A 1 182 ? -6.584 2.852 16.521 1.00 56.88 182 ASP A C 1
ATOM 1453 O O . ASP A 1 182 ? -5.411 2.550 16.310 1.00 56.88 182 ASP A O 1
ATOM 1457 N N . ASN A 1 183 ? -7.330 3.504 15.630 1.00 58.19 183 ASN A N 1
ATOM 1458 C CA . ASN A 1 183 ? -6.781 4.081 14.403 1.00 58.19 183 ASN A CA 1
ATOM 1459 C C . ASN A 1 183 ? -6.422 5.570 14.570 1.00 58.19 183 ASN A C 1
ATOM 1461 O O . ASN A 1 183 ? -6.228 6.264 13.579 1.00 58.19 183 ASN A O 1
ATOM 1465 N N . LEU A 1 184 ? -6.365 6.074 15.813 1.00 66.19 184 LEU A N 1
ATOM 1466 C CA . LEU A 1 184 ? -5.860 7.417 16.090 1.00 66.19 184 LEU A CA 1
ATOM 1467 C C . LEU A 1 184 ? -4.348 7.356 16.271 1.00 66.19 184 LEU A C 1
ATOM 1469 O O . LEU A 1 184 ? -3.823 6.598 17.090 1.00 66.19 184 LEU A O 1
ATOM 1473 N N . SER A 1 185 ? -3.648 8.206 15.533 1.00 72.31 185 SER A N 1
ATOM 1474 C CA . SER A 1 185 ? -2.230 8.445 15.748 1.00 72.31 185 SER A CA 1
ATOM 1475 C C . SER A 1 185 ? -1.984 8.981 17.161 1.00 72.31 185 SER A C 1
ATOM 1477 O O . SER A 1 185 ? -2.820 9.666 17.760 1.00 72.31 185 SER A O 1
ATOM 1479 N N . THR A 1 186 ? -0.782 8.744 17.687 1.00 77.50 186 THR A N 1
ATOM 1480 C CA . THR A 1 186 ? -0.356 9.307 18.976 1.00 77.50 186 THR A CA 1
ATOM 1481 C C . THR A 1 186 ? -0.551 10.828 19.023 1.00 77.50 186 THR A C 1
ATOM 1483 O O . THR A 1 186 ? -0.907 11.368 20.067 1.00 77.50 186 THR A O 1
ATOM 1486 N N . GLY A 1 187 ? -0.373 11.521 17.890 1.00 80.56 187 GLY A N 1
ATOM 1487 C CA . GLY A 1 187 ? -0.581 12.967 17.783 1.00 80.56 187 GLY A CA 1
ATOM 1488 C C . GLY A 1 187 ? -2.040 13.390 17.974 1.00 80.56 187 GLY A C 1
ATOM 1489 O O . GLY A 1 187 ? -2.309 14.347 18.697 1.00 80.56 187 GLY A O 1
ATOM 1490 N N . GLU A 1 188 ? -2.987 12.657 17.393 1.00 83.25 188 GLU A N 1
ATOM 1491 C CA . GLU A 1 188 ? -4.421 12.947 17.527 1.00 83.25 188 GLU A CA 1
ATOM 1492 C C . GLU A 1 188 ? -4.917 12.698 18.952 1.00 83.25 188 GLU A C 1
ATOM 1494 O O . GLU A 1 188 ? -5.658 13.515 19.503 1.00 83.25 188 GLU A O 1
ATOM 1499 N N . ILE A 1 189 ? -4.444 11.623 19.588 1.00 86.00 189 ILE A N 1
ATOM 1500 C CA . ILE A 1 189 ? -4.746 11.339 20.997 1.00 86.00 189 ILE A CA 1
ATOM 1501 C C . ILE A 1 189 ? -4.255 12.495 21.876 1.00 86.00 189 ILE A C 1
ATOM 1503 O O . ILE A 1 189 ? -5.006 13.015 22.703 1.00 86.00 189 ILE A O 1
ATOM 1507 N N . VAL A 1 190 ? -3.015 12.949 21.668 1.00 91.69 190 VAL A N 1
ATOM 1508 C CA . VAL A 1 190 ? -2.435 14.068 22.424 1.00 91.69 190 VAL A CA 1
ATOM 1509 C C . VAL A 1 190 ? -3.232 15.356 22.210 1.00 91.69 190 VAL A C 1
ATOM 1511 O O . VAL A 1 190 ? -3.503 16.064 23.180 1.00 91.69 190 VAL A O 1
ATOM 1514 N N . ALA A 1 191 ? -3.667 15.645 20.982 1.00 92.12 191 ALA A N 1
ATOM 1515 C CA . ALA A 1 191 ? -4.463 16.832 20.681 1.00 92.12 191 ALA A CA 1
ATOM 1516 C C . ALA A 1 191 ? -5.815 16.835 21.416 1.00 92.12 191 ALA A C 1
ATOM 1518 O O . ALA A 1 191 ? -6.188 17.849 22.009 1.00 92.12 191 ALA A O 1
ATOM 1519 N N . ILE A 1 192 ? -6.527 15.702 21.440 1.00 93.12 192 ILE A N 1
ATOM 1520 C CA . ILE A 1 192 ? -7.821 15.577 22.133 1.00 93.12 192 ILE A CA 1
ATOM 1521 C C . ILE A 1 192 ? -7.641 15.712 23.650 1.00 93.12 192 ILE A C 1
ATOM 1523 O O . ILE A 1 192 ? -8.395 16.432 24.314 1.00 93.12 192 ILE A O 1
ATOM 1527 N N . VAL A 1 193 ? -6.627 15.053 24.216 1.00 95.38 193 VAL A N 1
ATOM 1528 C CA . VAL A 1 193 ? -6.369 15.077 25.663 1.00 95.38 193 VAL A CA 1
ATOM 1529 C C . VAL A 1 193 ? -5.938 16.473 26.123 1.00 95.38 193 VAL A C 1
ATOM 1531 O O . VAL A 1 193 ? -6.506 17.007 27.075 1.00 95.38 193 VAL A O 1
ATOM 1534 N N . LEU A 1 194 ? -4.989 17.110 25.432 1.00 96.31 194 LEU A N 1
ATOM 1535 C CA . LEU A 1 194 ? -4.551 18.467 25.777 1.00 96.31 194 LEU A CA 1
ATOM 1536 C C . LEU A 1 194 ? -5.654 19.503 25.537 1.00 96.31 194 LEU A C 1
ATOM 1538 O O . LEU A 1 194 ? -5.846 20.393 26.367 1.00 96.31 194 LEU A O 1
ATOM 1542 N N . GLY A 1 195 ? -6.405 19.374 24.439 1.00 96.38 195 GLY A N 1
ATOM 1543 C CA . GLY A 1 195 ? -7.510 20.271 24.112 1.00 96.38 195 GLY A CA 1
ATOM 1544 C C . GLY A 1 195 ? -8.626 20.222 25.155 1.00 96.38 195 GLY A C 1
ATOM 1545 O O . GLY A 1 195 ? -9.075 21.266 25.631 1.00 96.38 195 GLY A O 1
ATOM 1546 N N . SER A 1 196 ? -9.034 19.019 25.569 1.00 96.19 196 SER A N 1
ATOM 1547 C CA . SER A 1 196 ? -10.061 18.843 26.604 1.00 96.19 196 SER A CA 1
ATOM 1548 C C . SER A 1 196 ? -9.605 19.347 27.977 1.00 96.19 196 SER A C 1
ATOM 1550 O O . SER A 1 196 ? -10.371 20.036 28.653 1.00 96.19 196 SER A O 1
ATOM 1552 N N . LEU A 1 197 ? -8.350 19.097 28.365 1.00 96.56 197 LEU A N 1
ATOM 1553 C CA . LEU A 1 197 ? -7.779 19.601 29.618 1.00 96.56 197 LEU A CA 1
ATOM 1554 C C . LEU A 1 197 ? -7.741 21.139 29.654 1.00 96.56 197 LEU A C 1
ATOM 1556 O O . LEU A 1 197 ? -8.122 21.753 30.653 1.00 96.56 197 LEU A O 1
ATOM 1560 N N . PHE A 1 198 ? -7.309 21.768 28.559 1.00 97.00 198 PHE A N 1
ATOM 1561 C CA . PHE A 1 198 ? -7.219 23.224 28.457 1.00 97.00 198 PHE A CA 1
ATOM 1562 C C . PHE A 1 198 ? -8.600 23.892 28.476 1.00 97.00 198 PHE A C 1
ATOM 1564 O O . PHE A 1 198 ? -8.800 24.891 29.169 1.00 97.00 198 PHE A O 1
ATOM 1571 N N . LEU A 1 199 ? -9.579 23.306 27.780 1.00 96.69 199 LEU A N 1
ATOM 1572 C CA . LEU A 1 199 ? -10.964 23.778 27.780 1.00 96.69 199 LEU A CA 1
ATOM 1573 C C . LEU A 1 199 ? -11.564 23.727 29.195 1.00 96.69 199 LEU A C 1
ATOM 1575 O O . LEU A 1 199 ? -12.183 24.696 29.638 1.00 96.69 199 LEU A O 1
ATOM 1579 N N . LEU A 1 200 ? -11.316 22.646 29.942 1.00 96.94 200 LEU A N 1
ATOM 1580 C CA . LEU A 1 200 ? -11.765 22.506 31.331 1.00 96.94 200 LEU A CA 1
ATOM 1581 C C . LEU A 1 200 ? -11.173 23.614 32.225 1.00 96.94 200 LEU A C 1
ATOM 1583 O O . LEU A 1 200 ? -11.896 24.249 32.996 1.00 96.94 200 LEU A O 1
ATOM 1587 N N . LEU A 1 201 ? -9.879 23.914 32.072 1.00 96.62 201 LEU A N 1
ATOM 1588 C CA . LEU A 1 201 ? -9.207 24.986 32.815 1.00 96.62 201 LEU A CA 1
ATOM 1589 C C . LEU A 1 201 ? -9.839 26.360 32.527 1.00 96.62 201 LEU A C 1
ATOM 1591 O O . LEU A 1 201 ? -10.110 27.121 33.460 1.00 96.62 201 LEU A O 1
ATOM 1595 N N . ILE A 1 202 ? -10.151 26.655 31.260 1.00 96.69 202 ILE A N 1
ATOM 1596 C CA . ILE A 1 202 ? -10.839 27.897 30.869 1.00 96.69 202 ILE A CA 1
ATOM 1597 C C . ILE A 1 202 ? -12.224 27.992 31.516 1.00 96.69 202 ILE A C 1
ATOM 1599 O O . ILE A 1 202 ? -12.569 29.046 32.051 1.00 96.69 202 ILE A O 1
ATOM 1603 N N . ILE A 1 203 ? -13.010 26.910 31.514 1.00 96.75 203 ILE A N 1
ATOM 1604 C CA . ILE A 1 203 ? -14.339 26.898 32.148 1.00 96.75 203 ILE A CA 1
ATOM 1605 C C . ILE A 1 203 ? -14.229 27.222 33.643 1.00 96.75 203 ILE A C 1
ATOM 1607 O O . ILE A 1 203 ? -14.988 28.052 34.146 1.00 96.75 203 ILE A O 1
ATOM 1611 N N . ILE A 1 204 ? -13.265 26.627 34.353 1.00 96.56 204 ILE A N 1
ATOM 1612 C CA . ILE A 1 204 ? -13.040 26.912 35.778 1.00 96.56 204 ILE A CA 1
ATOM 1613 C C . ILE A 1 204 ? -12.691 28.390 35.986 1.00 96.56 204 ILE A C 1
ATOM 1615 O O . ILE A 1 204 ? -13.271 29.041 36.858 1.00 96.56 204 ILE A O 1
ATOM 1619 N N . LEU A 1 205 ? -11.788 28.945 35.173 1.00 95.69 205 LEU A N 1
ATOM 1620 C CA . LEU A 1 205 ? -11.422 30.361 35.240 1.00 95.69 205 LEU A CA 1
ATOM 1621 C C . LEU A 1 205 ? -12.625 31.278 35.007 1.00 95.69 205 LEU A C 1
ATOM 1623 O O . LEU A 1 205 ? -12.803 32.238 35.754 1.00 95.69 205 LEU A O 1
ATOM 1627 N N . LEU A 1 206 ? -13.474 30.972 34.023 1.00 95.19 206 LEU A N 1
ATOM 1628 C CA . LEU A 1 206 ? -14.691 31.738 33.750 1.00 95.19 206 LEU A CA 1
ATOM 1629 C C . LEU A 1 206 ? -15.664 31.699 34.929 1.00 95.19 206 LEU A C 1
ATOM 1631 O O . LEU A 1 206 ? -16.179 32.745 35.318 1.00 95.19 206 LEU A O 1
ATOM 1635 N N . ILE A 1 207 ? -15.869 30.534 35.550 1.00 95.81 207 ILE A N 1
ATOM 1636 C CA . ILE A 1 207 ? -16.713 30.409 36.747 1.00 95.81 207 ILE A CA 1
ATOM 1637 C C . ILE A 1 207 ? -16.153 31.266 37.888 1.00 95.81 207 ILE A C 1
ATOM 1639 O O . ILE A 1 207 ? -16.895 32.034 38.504 1.00 95.81 207 ILE A O 1
ATOM 1643 N N . LEU A 1 208 ? -14.844 31.192 38.150 1.00 94.62 208 LEU A N 1
ATOM 1644 C CA . LEU A 1 208 ? -14.191 32.004 39.181 1.00 94.62 208 LEU A CA 1
ATOM 1645 C C . LEU A 1 208 ? -14.315 33.504 38.891 1.00 94.62 208 LEU A C 1
ATOM 1647 O O . LEU A 1 208 ? -14.588 34.286 39.804 1.00 94.62 208 LEU A O 1
ATOM 1651 N N . LEU A 1 209 ? -14.172 33.905 37.628 1.00 93.06 209 LEU A N 1
ATOM 1652 C CA . LEU A 1 209 ? -14.294 35.291 37.187 1.00 93.06 209 LEU A CA 1
ATOM 1653 C C . LEU A 1 209 ? -15.740 35.786 37.327 1.00 93.06 209 LEU A C 1
ATOM 1655 O O . LEU A 1 209 ? -15.958 36.861 37.882 1.00 93.06 209 LEU A O 1
ATOM 1659 N N . CYS A 1 210 ? -16.737 34.980 36.954 1.00 91.62 210 CYS A N 1
ATOM 1660 C CA . CYS A 1 210 ? -18.151 35.268 37.199 1.00 91.62 210 CYS A CA 1
ATOM 1661 C C . CYS A 1 210 ? -18.449 35.428 38.697 1.00 91.62 210 CYS A C 1
ATOM 1663 O O . CYS A 1 210 ? -19.067 36.417 39.091 1.00 91.62 210 CYS A O 1
ATOM 1665 N N . ILE A 1 211 ? -17.971 34.513 39.549 1.00 92.50 211 ILE A N 1
ATOM 1666 C CA . ILE A 1 211 ? -18.131 34.610 41.010 1.00 92.50 211 ILE A CA 1
ATOM 1667 C C . ILE A 1 211 ? -17.470 35.887 41.539 1.00 92.50 211 ILE A C 1
ATOM 1669 O O . ILE A 1 211 ? -18.061 36.592 42.360 1.00 92.50 211 ILE A O 1
ATOM 1673 N N 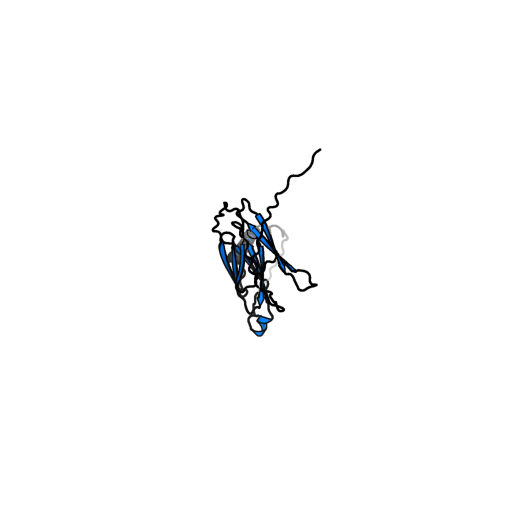. HIS A 1 212 ? -16.266 36.213 41.068 1.00 89.75 212 HIS A N 1
ATOM 1674 C CA . HIS A 1 212 ? -15.551 37.422 41.464 1.00 89.75 212 HIS A CA 1
ATOM 1675 C C . HIS A 1 212 ? -16.296 38.691 41.027 1.00 89.75 212 HIS A C 1
ATOM 1677 O O . HIS A 1 212 ? -16.477 39.606 41.831 1.00 89.75 212 HIS A O 1
ATOM 1683 N N . CYS A 1 213 ? -16.805 38.734 39.794 1.00 86.12 213 CYS A N 1
ATOM 1684 C CA . CYS A 1 213 ? -17.629 39.830 39.291 1.00 86.12 213 CYS A CA 1
ATOM 1685 C C . CYS A 1 213 ? -18.926 39.993 40.097 1.00 86.12 213 CYS A C 1
ATOM 1687 O O . CYS A 1 213 ? -19.281 41.119 40.443 1.00 86.12 213 CYS A O 1
ATOM 1689 N N . ILE A 1 214 ? -19.610 38.897 40.447 1.00 84.75 214 ILE A N 1
ATOM 1690 C CA . ILE A 1 214 ? -20.828 38.930 41.274 1.00 84.75 214 ILE A CA 1
ATOM 1691 C C . ILE A 1 214 ? -20.506 39.413 42.695 1.00 84.75 214 ILE A C 1
ATOM 1693 O O . ILE A 1 214 ? -21.212 40.272 43.226 1.00 84.75 214 ILE A O 1
ATOM 1697 N N . ARG A 1 215 ? -19.423 38.917 43.309 1.00 79.62 215 ARG A N 1
ATOM 1698 C CA . ARG A 1 215 ? -18.969 39.369 44.635 1.00 79.62 215 ARG A CA 1
ATOM 1699 C C . ARG A 1 215 ? -18.613 40.855 44.637 1.00 79.62 215 ARG A C 1
ATOM 1701 O O . ARG A 1 215 ? -19.058 41.569 45.528 1.00 79.62 215 ARG A O 1
ATOM 1708 N N . LYS A 1 216 ? -17.884 41.332 43.624 1.00 78.50 216 LYS A N 1
ATOM 1709 C CA . LYS A 1 216 ? -17.503 42.746 43.491 1.00 78.50 216 LYS A CA 1
ATOM 1710 C C . LYS A 1 216 ? -18.716 43.660 43.281 1.00 78.50 216 LYS A C 1
ATOM 1712 O O . LYS A 1 216 ? -18.753 44.740 43.859 1.00 78.50 216 LYS A O 1
ATOM 1717 N N . ARG A 1 217 ? -19.723 43.230 42.507 1.00 69.81 217 ARG A N 1
ATOM 1718 C CA . ARG A 1 217 ? -20.973 43.994 42.321 1.00 69.81 217 ARG A CA 1
ATOM 1719 C C . ARG A 1 217 ? -21.805 44.087 43.603 1.00 69.81 217 ARG A C 1
ATOM 1721 O O . ARG A 1 217 ? -22.275 45.169 43.927 1.00 69.81 217 ARG A O 1
ATOM 1728 N N . ARG A 1 218 ? -21.901 43.011 44.395 1.00 58.62 218 ARG A N 1
ATOM 1729 C CA . ARG A 1 218 ? -22.605 43.041 45.696 1.00 58.62 218 ARG A CA 1
ATOM 1730 C C . ARG A 1 218 ? -22.025 44.055 46.689 1.00 58.62 218 ARG A C 1
ATOM 1732 O O . ARG A 1 218 ? -22.765 44.558 47.525 1.00 58.62 218 ARG A O 1
ATOM 1739 N N . SER A 1 219 ? -20.737 44.380 46.592 1.00 55.94 219 SER A N 1
ATOM 1740 C CA . SER A 1 219 ? -20.111 45.423 47.416 1.00 55.94 219 SER A CA 1
ATOM 1741 C C . SER A 1 219 ? -20.393 46.854 46.932 1.00 55.94 219 SER A C 1
ATOM 1743 O O . SER A 1 219 ? -20.139 47.789 47.684 1.00 55.94 219 SER A O 1
ATOM 1745 N N . ALA A 1 220 ? -20.910 47.044 45.712 1.00 57.56 220 ALA A N 1
ATOM 1746 C CA . ALA A 1 220 ? -21.206 48.360 45.138 1.00 57.56 220 ALA A CA 1
ATOM 1747 C C . ALA A 1 220 ? -22.680 48.794 45.302 1.00 57.56 220 ALA A C 1
ATOM 1749 O O . ALA A 1 220 ? -22.959 49.991 45.306 1.00 57.56 220 ALA A O 1
ATOM 1750 N N . ASP A 1 221 ? -23.612 47.852 45.494 1.00 50.75 221 ASP A N 1
ATOM 1751 C CA . ASP A 1 221 ? -25.063 48.125 45.514 1.00 50.75 221 ASP A CA 1
ATOM 1752 C C . ASP A 1 221 ? -25.651 48.502 46.896 1.00 50.75 221 ASP A C 1
ATOM 1754 O O . ASP A 1 221 ? -26.851 48.746 47.009 1.00 50.75 221 ASP A O 1
ATOM 1758 N N . ILE A 1 222 ? -24.846 48.630 47.961 1.00 56.16 222 ILE A N 1
ATOM 1759 C CA . ILE A 1 222 ? -25.342 48.999 49.313 1.00 56.16 222 ILE A CA 1
ATOM 1760 C C . ILE A 1 222 ? -25.564 50.527 49.464 1.00 56.16 222 ILE A C 1
ATOM 1762 O O . ILE A 1 222 ? -25.943 51.010 50.526 1.00 56.16 222 ILE A O 1
ATOM 1766 N N . SER A 1 223 ? -25.392 51.317 48.399 1.00 51.94 223 SER A N 1
ATOM 1767 C CA . SER A 1 223 ? -25.388 52.788 48.493 1.00 51.94 223 SER A CA 1
ATOM 1768 C C . SER A 1 223 ? -26.594 53.502 47.865 1.00 51.94 223 SER A C 1
ATOM 1770 O O . SER A 1 223 ? -26.644 54.729 47.941 1.00 51.94 223 SER A O 1
ATOM 1772 N N . TYR A 1 224 ? -27.560 52.804 47.243 1.00 49.59 224 TYR A N 1
ATOM 1773 C CA . TYR A 1 224 ? -28.587 53.486 46.426 1.00 49.59 224 TYR A CA 1
ATOM 1774 C C . TYR A 1 224 ? -30.064 53.249 46.796 1.00 49.59 224 TYR A C 1
ATOM 1776 O O . TYR A 1 224 ? -30.916 54.005 46.342 1.00 49.59 224 TYR A O 1
ATOM 1784 N N . SER A 1 225 ? -30.420 52.298 47.667 1.00 50.50 225 SER A N 1
ATOM 1785 C CA . SER A 1 225 ? -31.838 52.077 48.033 1.00 50.50 225 SER A CA 1
ATOM 1786 C C . SER A 1 225 ? -32.308 52.782 49.314 1.00 50.50 225 SER A C 1
ATOM 1788 O O . SER A 1 225 ? -33.486 52.703 49.648 1.00 50.50 225 SER A O 1
ATOM 1790 N N . GLN A 1 226 ? -31.449 53.523 50.025 1.00 49.75 226 GLN A N 1
ATOM 1791 C CA . GLN A 1 226 ? -31.817 54.138 51.314 1.00 49.75 226 GLN A CA 1
ATOM 1792 C C . GLN A 1 226 ? -32.224 55.619 51.250 1.00 49.75 226 GLN A C 1
ATOM 1794 O O . GLN A 1 226 ? -32.299 56.292 52.279 1.00 49.75 226 GLN A O 1
ATOM 1799 N N . ARG A 1 227 ? -32.478 56.167 50.058 1.00 48.50 227 ARG A N 1
ATOM 1800 C CA . ARG A 1 227 ? -32.704 57.608 49.900 1.00 48.50 227 ARG A CA 1
ATOM 1801 C C . ARG A 1 227 ? -33.847 57.918 48.944 1.00 48.50 227 ARG A C 1
ATOM 1803 O O . ARG A 1 227 ? -33.601 58.571 47.953 1.00 48.50 227 ARG A O 1
ATOM 1810 N N . TYR A 1 228 ? -35.062 57.449 49.225 1.00 45.06 228 TYR A N 1
ATOM 1811 C CA . TYR A 1 228 ? -36.317 58.190 48.992 1.00 45.06 228 TYR A CA 1
ATOM 1812 C C . TYR A 1 228 ? -37.516 57.318 49.390 1.00 45.06 228 TYR A C 1
ATOM 1814 O O . TYR A 1 228 ? -37.761 56.289 48.772 1.00 45.06 228 TYR A O 1
ATOM 1822 N N . GLY A 1 229 ? -38.290 57.757 50.390 1.00 42.00 229 GLY A N 1
ATOM 1823 C CA . GLY A 1 229 ? -39.659 57.264 50.580 1.00 42.00 229 GLY A CA 1
ATOM 1824 C C . GLY A 1 229 ? -40.108 57.018 52.018 1.00 42.00 229 GLY A C 1
ATOM 1825 O O . GLY A 1 229 ? -40.365 55.876 52.374 1.00 42.00 229 GLY A O 1
ATOM 1826 N N . SER A 1 230 ? -40.246 58.073 52.828 1.00 46.66 230 SER A N 1
ATOM 1827 C CA . SER A 1 230 ? -41.483 58.362 53.591 1.00 46.66 230 SER A CA 1
ATOM 1828 C C . SER A 1 230 ? -41.229 59.477 54.599 1.00 46.66 230 SER A C 1
ATOM 1830 O O . SER A 1 230 ? -40.749 59.279 55.711 1.00 46.66 230 SER A O 1
ATOM 1832 N N . ARG A 1 231 ? -41.532 60.693 54.150 1.00 43.72 231 ARG A N 1
ATOM 1833 C CA . ARG A 1 231 ? -41.531 61.923 54.929 1.00 43.72 231 ARG A CA 1
ATOM 1834 C C . ARG A 1 231 ? -42.966 62.171 55.392 1.00 43.72 231 ARG A C 1
ATOM 1836 O O . ARG A 1 231 ? -43.821 62.409 54.552 1.00 43.72 231 ARG A O 1
ATOM 1843 N N . GLY A 1 232 ? -43.164 62.209 56.707 1.00 43.44 232 GLY A N 1
ATOM 1844 C CA . GLY A 1 232 ? -44.103 63.130 57.351 1.00 43.44 232 GLY A CA 1
ATOM 1845 C C . GLY A 1 232 ? -45.536 62.644 57.586 1.00 43.44 232 GLY A C 1
ATOM 1846 O O . GLY A 1 232 ? -46.278 62.374 56.651 1.00 43.44 232 GLY A O 1
ATOM 1847 N N . GLY A 1 233 ? -45.941 62.675 58.858 1.00 37.88 233 GLY A N 1
ATOM 1848 C CA . GLY A 1 233 ? -47.344 62.673 59.280 1.00 37.88 233 GLY A CA 1
ATOM 1849 C C . GLY A 1 233 ? -47.508 62.266 60.750 1.00 37.88 233 GLY A C 1
ATOM 1850 O O . GLY A 1 233 ? -47.359 61.083 61.030 1.00 37.88 233 GLY A O 1
ATOM 1851 N N . PRO A 1 234 ? -47.745 63.199 61.695 1.00 50.12 234 PRO A N 1
ATOM 1852 C CA . PRO A 1 234 ? -47.581 62.959 63.129 1.00 50.12 234 PRO A CA 1
ATOM 1853 C C . PRO A 1 234 ? -48.864 62.538 63.867 1.00 50.12 234 PRO A C 1
ATOM 1855 O O . PRO A 1 234 ? -49.971 62.847 63.447 1.00 50.12 234 PRO A O 1
ATOM 1858 N N . SER A 1 235 ? -48.635 61.995 65.070 1.00 47.19 235 SER A N 1
ATOM 1859 C CA . SER A 1 235 ? -49.447 62.163 66.286 1.00 47.19 235 SER A CA 1
ATOM 1860 C C . SER A 1 235 ? -50.875 61.602 66.298 1.00 47.19 235 SER A C 1
ATOM 1862 O O . SER A 1 235 ? -51.820 62.279 65.902 1.00 47.19 235 SER A O 1
ATOM 1864 N N . SER A 1 236 ? -51.062 60.520 67.056 1.00 45.41 236 SER A N 1
ATOM 1865 C CA . SER A 1 236 ? -51.995 60.569 68.187 1.00 45.41 236 SER A CA 1
ATOM 1866 C C . SER A 1 236 ? -51.658 59.522 69.252 1.00 45.41 236 SER A C 1
ATOM 1868 O O . SER A 1 236 ? -51.210 58.410 68.996 1.00 45.41 236 SER A O 1
ATOM 1870 N N . ARG A 1 237 ? -51.811 60.002 70.476 1.00 47.97 237 ARG A N 1
ATOM 1871 C CA . ARG A 1 237 ? -51.508 59.457 71.793 1.00 47.97 237 ARG A CA 1
ATOM 1872 C C . ARG A 1 237 ? -52.674 58.608 72.313 1.00 47.97 237 ARG A C 1
ATOM 1874 O O . ARG A 1 237 ? -53.811 59.009 72.097 1.00 47.97 237 ARG A O 1
ATOM 1881 N N . ALA A 1 238 ? -52.359 57.539 73.047 1.00 45.25 238 ALA A N 1
ATOM 1882 C CA . ALA A 1 238 ? -53.048 56.967 74.227 1.00 45.25 238 ALA A CA 1
ATOM 1883 C C . ALA A 1 238 ? -52.559 55.505 74.352 1.00 45.25 238 ALA A C 1
ATOM 1885 O O . ALA A 1 238 ? -52.701 54.740 73.407 1.00 45.25 238 ALA A O 1
ATOM 1886 N N . GLU A 1 239 ? -51.764 55.087 75.338 1.00 51.00 239 GLU A N 1
ATOM 1887 C CA . GLU A 1 239 ? -52.029 55.022 76.786 1.00 51.00 239 GLU A CA 1
ATOM 1888 C C . GLU A 1 239 ? -53.225 54.108 77.114 1.00 51.00 239 GLU A C 1
ATOM 1890 O O . GLU A 1 239 ? -54.359 54.420 76.763 1.00 51.00 239 GLU A O 1
ATOM 1895 N N . GLY A 1 240 ? -52.951 52.963 77.757 1.00 46.69 240 GLY A N 1
ATOM 1896 C CA . GLY A 1 240 ? -53.950 51.950 78.133 1.00 46.69 240 GLY A CA 1
ATOM 1897 C C . GLY A 1 240 ? -53.374 50.527 78.156 1.00 46.69 240 GLY A C 1
ATOM 1898 O O . GLY A 1 240 ? -53.492 49.811 77.173 1.00 46.69 240 GLY A O 1
ATOM 1899 N N . THR A 1 241 ? -52.524 50.186 79.130 1.00 51.56 241 THR A N 1
ATOM 1900 C CA . THR A 1 241 ? -52.827 49.394 80.351 1.00 51.56 241 THR A CA 1
ATOM 1901 C C . THR A 1 241 ? -52.506 47.902 80.232 1.00 51.56 241 THR A C 1
ATOM 1903 O O . THR A 1 241 ? -52.981 47.207 79.343 1.00 51.56 241 THR A O 1
ATOM 1906 N N . ASN A 1 242 ? -51.704 47.457 81.203 1.00 44.56 242 ASN A N 1
ATOM 1907 C CA . ASN A 1 242 ? -51.404 46.078 81.575 1.00 44.56 242 ASN A CA 1
ATOM 1908 C C . ASN A 1 242 ? -52.677 45.254 81.828 1.00 44.56 242 ASN A C 1
ATOM 1910 O O . ASN A 1 242 ? -53.612 45.782 82.430 1.00 44.56 242 ASN A O 1
ATOM 1914 N N . PHE A 1 243 ? -52.681 43.980 81.436 1.00 41.44 243 PHE A N 1
ATOM 1915 C CA . PHE A 1 243 ? -52.547 42.790 82.295 1.00 41.44 243 PHE A CA 1
ATOM 1916 C C . PHE A 1 243 ? -52.484 41.540 81.409 1.00 41.44 243 PHE A C 1
ATOM 1918 O O . PHE A 1 243 ? -53.174 41.529 80.365 1.00 41.44 243 PHE A O 1
#

Organism: NCBI:txid64838

Secondary structure (DSSP, 8-state):
--------------------TT----PPTT--------------SS-EEEEEEEEEPPSTTSPPEEEEEEEEEPPTT------PPPEEEEEES---TT--SHHHHTT-EEEEEEEEE-SSS-EEEEEEESS--EESS---TTB-S-EEEEEEEETT--EEEEEEEESS--EEEEEEETT-S----HHHHHHHHHHHHHHHHHHHHHHHHHHHHHHHHHTTGGGSSSSSS--------------

Radius of gyration: 39.02 Å; chains: 1; bounding box: 79×88×129 Å